Protein AF-A0A9K3EL07-F1 (afdb_monomer_lite)

Sequence (210 aa):
MAEEFYNTFYNAFTSESSETSTVTPKSITKTINDNIKHDNFYGTYSKPPKLENIEDYTWWKERFLNWTKADAHESWFCLEFGYSRPVNDKGEEISLKILTDDDKRKFSYEQKMIALIQQSIRDDIFSLLNHDGSSKSVWEALRVKAEGGKQIKKNKIALLKKEFDLFDSLNGESVRQMIERFCHLKIELERFKIVKTREEIIDKIIEALP

Structure (mmCIF, N/CA/C/O backbone):
data_AF-A0A9K3EL07-F1
#
_entry.id   AF-A0A9K3EL07-F1
#
loop_
_atom_site.group_PDB
_atom_site.id
_atom_site.type_symbol
_atom_site.label_atom_id
_atom_site.label_alt_id
_atom_site.label_comp_id
_atom_site.label_asym_id
_atom_site.label_entity_id
_atom_site.label_seq_id
_atom_site.pdbx_PDB_ins_code
_atom_site.Cartn_x
_atom_site.Cartn_y
_atom_site.Cartn_z
_atom_site.occupancy
_atom_site.B_iso_or_equiv
_atom_site.auth_seq_id
_atom_site.auth_comp_id
_atom_site.auth_asym_id
_atom_site.auth_atom_id
_atom_site.pdbx_PDB_model_num
ATOM 1 N N . MET A 1 1 ? 33.092 39.826 26.536 1.00 59.31 1 MET A N 1
ATOM 2 C CA . MET A 1 1 ? 32.012 39.734 25.525 1.00 59.31 1 MET A CA 1
ATOM 3 C C . MET A 1 1 ? 32.470 39.237 24.152 1.00 59.31 1 MET A C 1
ATOM 5 O O . MET A 1 1 ? 32.123 38.110 23.842 1.00 59.31 1 MET A O 1
ATOM 9 N N . ALA A 1 2 ? 33.240 39.969 23.329 1.00 57.31 2 ALA A N 1
ATOM 10 C CA . ALA A 1 2 ? 33.663 39.442 22.009 1.00 57.31 2 ALA A CA 1
ATOM 11 C C . ALA A 1 2 ? 34.655 38.263 22.113 1.00 57.31 2 ALA A C 1
ATOM 13 O O . ALA A 1 2 ? 34.581 37.304 21.352 1.00 57.31 2 ALA A O 1
ATOM 14 N N . GLU A 1 3 ? 35.535 38.313 23.110 1.00 57.62 3 GLU A N 1
ATOM 15 C CA . GLU A 1 3 ? 36.559 37.296 23.370 1.00 57.62 3 GLU A CA 1
ATOM 16 C C . GLU A 1 3 ? 35.970 36.010 23.972 1.00 57.62 3 GLU A C 1
ATOM 18 O O . GLU A 1 3 ? 36.358 34.909 23.602 1.00 57.62 3 GLU A O 1
ATOM 23 N N . GLU A 1 4 ? 34.941 36.131 24.816 1.00 64.62 4 GLU A N 1
ATOM 24 C CA . GLU A 1 4 ? 34.161 34.983 25.302 1.00 64.62 4 GLU A CA 1
ATOM 25 C C . GLU A 1 4 ? 33.366 34.325 24.176 1.00 64.62 4 GLU A C 1
ATOM 27 O O . GLU A 1 4 ? 33.294 33.100 24.119 1.00 64.62 4 GLU A O 1
ATOM 32 N N . PHE A 1 5 ? 32.805 35.115 23.254 1.00 68.69 5 PHE A N 1
ATOM 33 C CA . PHE A 1 5 ? 32.082 34.574 22.106 1.00 68.69 5 PHE A CA 1
ATOM 34 C C . PHE A 1 5 ? 33.033 33.847 21.151 1.00 68.69 5 PHE A C 1
ATOM 36 O O . PHE A 1 5 ? 32.734 32.733 20.731 1.00 68.69 5 PHE A O 1
ATOM 43 N N . TYR A 1 6 ? 34.207 34.428 20.878 1.00 67.94 6 TYR A N 1
ATOM 44 C CA . TYR A 1 6 ? 35.241 33.798 20.059 1.00 67.94 6 TYR A CA 1
ATOM 45 C C . TYR A 1 6 ? 35.782 32.520 20.708 1.00 67.94 6 TYR A C 1
ATOM 47 O O . TYR A 1 6 ? 35.854 31.494 20.042 1.00 67.94 6 TYR A O 1
ATOM 55 N N . ASN A 1 7 ? 36.065 32.532 22.014 1.00 65.50 7 ASN A N 1
ATOM 56 C CA . ASN A 1 7 ? 36.518 31.342 22.736 1.00 65.50 7 ASN A CA 1
ATOM 57 C C . ASN A 1 7 ? 35.436 30.258 22.795 1.00 65.50 7 ASN A C 1
ATOM 59 O O . ASN A 1 7 ? 35.748 29.082 22.652 1.00 65.50 7 ASN A O 1
ATOM 63 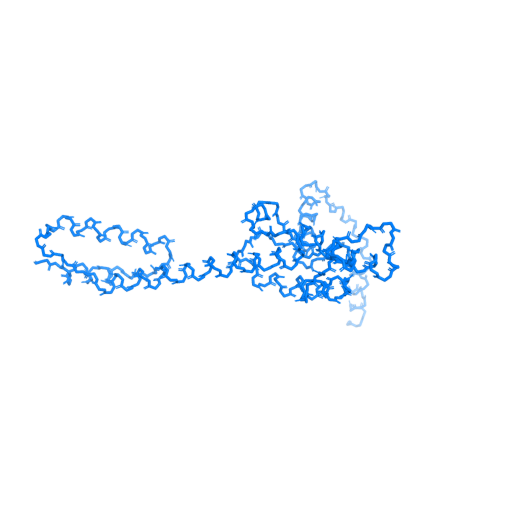N N . THR A 1 8 ? 34.161 30.631 22.932 1.00 71.81 8 THR A N 1
ATOM 64 C CA . THR A 1 8 ? 33.045 29.671 22.887 1.00 71.81 8 THR A CA 1
ATOM 65 C C . THR A 1 8 ? 32.920 29.038 21.498 1.00 71.81 8 THR A C 1
ATOM 67 O O . THR A 1 8 ? 32.780 27.822 21.392 1.00 71.81 8 THR A O 1
ATOM 70 N N . PHE A 1 9 ? 33.025 29.835 20.429 1.00 65.94 9 PHE A N 1
ATOM 71 C CA . PHE A 1 9 ? 32.944 29.347 19.047 1.00 65.94 9 PHE A CA 1
ATOM 72 C C . PHE A 1 9 ? 34.161 28.507 18.642 1.00 65.94 9 PHE A C 1
ATOM 74 O O . PHE A 1 9 ? 34.008 27.470 18.001 1.00 65.94 9 PHE A O 1
ATOM 81 N N . TYR A 1 10 ? 35.361 28.930 19.041 1.00 66.50 10 TYR A N 1
ATOM 82 C CA . TYR A 1 10 ? 36.605 28.211 18.787 1.00 66.50 10 TYR A CA 1
ATOM 83 C C . TYR A 1 10 ? 36.600 26.870 19.528 1.00 66.50 10 TYR A C 1
ATOM 85 O O . TYR A 1 10 ? 36.744 25.833 18.894 1.00 66.50 10 TYR A O 1
ATOM 93 N N . ASN A 1 11 ? 36.259 26.848 20.821 1.00 65.44 11 ASN A N 1
ATOM 94 C CA . ASN A 1 11 ? 36.150 25.605 21.595 1.00 65.44 11 ASN A CA 1
ATOM 95 C C . ASN A 1 11 ? 35.062 24.652 21.063 1.00 65.44 11 ASN A C 1
ATOM 97 O O . ASN A 1 11 ? 35.212 23.435 21.168 1.00 65.44 11 ASN A O 1
ATOM 101 N N . ALA A 1 12 ? 33.991 25.171 20.454 1.00 65.50 12 ALA A N 1
ATOM 102 C CA . ALA A 1 12 ? 32.953 24.347 19.835 1.00 65.50 12 ALA A CA 1
ATOM 103 C C . ALA A 1 12 ? 33.416 23.635 18.547 1.00 65.50 12 ALA A C 1
ATOM 105 O O . ALA A 1 12 ? 32.848 22.604 18.200 1.00 65.50 12 ALA A O 1
ATOM 106 N N . PHE A 1 13 ? 34.434 24.158 17.851 1.00 52.75 13 PHE A N 1
ATOM 107 C CA . PHE A 1 13 ? 34.914 23.627 16.564 1.00 52.75 13 PHE A CA 1
ATOM 108 C C . PHE A 1 13 ? 36.335 23.043 16.611 1.00 52.75 13 PHE A C 1
ATOM 110 O O . PHE A 1 13 ? 36.713 22.286 15.721 1.00 52.75 13 PHE A O 1
ATOM 117 N N . THR A 1 14 ? 37.116 23.371 17.643 1.00 54.44 14 THR A N 1
ATOM 118 C CA . THR A 1 14 ? 38.486 22.882 17.861 1.00 54.44 14 THR A CA 1
ATOM 119 C C . THR A 1 14 ? 38.627 22.064 19.137 1.00 54.44 14 THR A C 1
ATOM 121 O O . THR A 1 14 ? 39.752 21.731 19.511 1.00 54.44 14 THR A O 1
ATOM 124 N N . SER A 1 15 ? 37.526 21.729 19.822 1.00 48.06 15 SER A N 1
ATOM 125 C CA . SER A 1 15 ? 37.563 20.622 20.773 1.00 48.06 15 SER A CA 1
ATOM 126 C C . SER A 1 15 ? 37.823 19.339 19.986 1.00 48.06 15 SER A C 1
ATOM 128 O O . SER A 1 15 ? 36.916 18.604 19.595 1.00 48.06 15 SER A O 1
ATOM 130 N N . GLU A 1 16 ? 39.107 19.029 19.795 1.00 52.03 16 GLU A N 1
ATOM 131 C CA . GLU A 1 16 ? 39.556 17.654 19.943 1.00 52.03 16 GLU A CA 1
ATOM 132 C C . GLU A 1 16 ? 39.031 17.198 21.298 1.00 52.03 16 GLU A C 1
ATOM 134 O O . GLU A 1 16 ? 39.618 17.437 22.356 1.00 52.03 16 GLU A O 1
ATOM 139 N N . SER A 1 17 ? 37.837 16.615 21.257 1.00 46.50 17 SER A N 1
ATOM 140 C CA . SER A 1 17 ? 37.247 15.928 22.378 1.00 46.50 17 SER A CA 1
ATOM 141 C C . SER A 1 17 ? 38.171 14.752 22.641 1.00 46.50 17 SER A C 1
ATOM 143 O O . SER A 1 17 ? 38.030 13.671 22.085 1.00 46.50 17 SER A O 1
ATOM 145 N N . SER A 1 18 ? 39.147 15.002 23.505 1.00 42.91 18 SER A N 1
ATOM 146 C CA . SER A 1 18 ? 39.869 13.985 24.257 1.00 42.91 18 SER A CA 1
ATOM 147 C C . SER A 1 18 ? 38.973 13.408 25.359 1.00 42.91 18 SER A C 1
ATOM 149 O O . SER A 1 18 ? 39.446 12.744 26.272 1.00 42.91 18 SER A O 1
ATOM 151 N N . GLU A 1 19 ? 37.658 13.615 25.278 1.00 42.56 19 GLU A N 1
ATOM 152 C CA . GLU A 1 19 ? 36.731 12.580 25.676 1.00 42.56 19 GLU A CA 1
ATOM 153 C C . GLU A 1 19 ? 36.854 11.483 24.627 1.00 42.56 19 GLU A C 1
ATOM 155 O O . GLU A 1 19 ? 36.246 11.527 23.556 1.00 42.56 19 GLU A O 1
ATOM 160 N N . THR A 1 20 ? 37.636 10.457 24.957 1.00 39.72 20 THR A N 1
ATOM 161 C CA . THR A 1 20 ? 37.303 9.127 24.467 1.00 39.72 20 THR A CA 1
ATOM 162 C C . THR A 1 20 ? 35.869 8.874 24.923 1.00 39.72 20 THR A C 1
ATOM 164 O O . THR A 1 20 ? 35.617 8.351 26.006 1.00 39.72 20 THR A O 1
ATOM 167 N N . SER A 1 21 ? 34.898 9.290 24.100 1.00 45.66 21 SER A N 1
ATOM 168 C CA . SER A 1 21 ? 33.592 8.661 24.058 1.00 45.66 21 SER A CA 1
ATOM 169 C C . SER A 1 21 ? 33.950 7.195 24.045 1.00 45.66 21 SER A C 1
ATOM 171 O O . SER A 1 21 ? 34.581 6.746 23.089 1.00 45.66 21 SER A O 1
ATOM 173 N N . THR A 1 22 ? 33.732 6.480 25.146 1.00 46.00 22 THR A N 1
ATOM 174 C CA . THR A 1 22 ? 34.018 5.054 25.165 1.00 46.00 22 THR A CA 1
ATOM 175 C C . THR A 1 22 ? 33.095 4.496 24.102 1.00 46.00 22 THR A C 1
ATOM 177 O O . THR A 1 22 ? 31.878 4.420 24.279 1.00 46.00 22 THR A O 1
ATOM 180 N N . VAL A 1 23 ? 33.659 4.264 22.915 1.00 53.09 23 VAL A N 1
ATOM 181 C CA . VAL A 1 23 ? 32.917 3.842 21.745 1.00 53.09 23 VAL A CA 1
ATOM 182 C C . VAL A 1 23 ? 32.565 2.397 22.037 1.00 53.09 23 VAL A C 1
ATOM 184 O O . VAL A 1 23 ? 33.287 1.460 21.714 1.00 53.09 23 VAL A O 1
ATOM 187 N N . THR A 1 24 ? 31.485 2.216 22.786 1.00 62.94 24 THR A N 1
ATOM 188 C CA . THR A 1 24 ? 31.001 0.895 23.132 1.00 62.94 24 THR A CA 1
ATOM 189 C C . THR A 1 24 ? 30.362 0.302 21.881 1.00 62.94 24 THR A C 1
ATOM 191 O O . THR A 1 24 ? 29.683 1.020 21.138 1.00 62.94 24 THR A O 1
ATOM 194 N N . PRO A 1 25 ? 30.491 -1.015 21.653 1.00 74.38 25 PRO A N 1
ATOM 195 C CA . PRO A 1 25 ? 29.821 -1.686 20.540 1.00 74.38 25 PRO A CA 1
ATOM 196 C C . PRO A 1 25 ? 28.317 -1.380 20.478 1.00 74.38 25 PRO A C 1
ATOM 198 O O . PRO A 1 25 ? 27.747 -1.263 19.397 1.00 74.38 25 PRO A O 1
ATOM 201 N N . LYS A 1 26 ? 27.679 -1.163 21.637 1.00 71.25 26 LYS A N 1
ATOM 202 C CA . LYS A 1 26 ? 26.270 -0.755 21.750 1.00 71.25 26 LYS A CA 1
ATOM 203 C C . LYS A 1 26 ? 26.000 0.642 21.178 1.00 71.25 26 LYS A C 1
ATOM 205 O O . LYS A 1 26 ? 24.995 0.811 20.494 1.00 71.25 26 LYS A O 1
ATOM 210 N N . SER A 1 27 ? 26.877 1.617 21.429 1.00 69.75 27 SER A N 1
ATOM 211 C CA . SER A 1 27 ? 26.753 2.977 20.885 1.00 69.75 27 SER A CA 1
ATOM 212 C C . SER A 1 27 ? 26.925 2.984 19.362 1.00 69.75 27 SER A C 1
ATOM 214 O O . SER A 1 27 ? 26.076 3.517 18.655 1.00 69.75 27 SER A O 1
ATOM 216 N N . ILE A 1 28 ? 27.935 2.267 18.846 1.00 78.06 28 ILE A N 1
ATOM 217 C CA . ILE A 1 28 ? 28.135 2.089 17.395 1.00 78.06 28 ILE A CA 1
ATOM 218 C C . ILE A 1 28 ? 26.905 1.443 16.753 1.00 78.06 28 ILE A C 1
ATOM 220 O O . ILE A 1 28 ? 26.384 1.944 15.761 1.00 78.06 28 ILE A O 1
ATOM 224 N N . THR A 1 29 ? 26.414 0.345 17.337 1.00 78.75 29 THR A N 1
ATOM 225 C CA . THR A 1 29 ? 25.253 -0.389 16.807 1.00 78.75 29 THR A CA 1
ATOM 226 C C . THR A 1 29 ? 24.006 0.491 16.777 1.00 78.75 29 THR A C 1
ATOM 228 O O . THR A 1 29 ? 23.232 0.431 15.825 1.00 78.75 29 THR A O 1
ATOM 231 N N . LYS A 1 30 ? 23.813 1.339 17.795 1.00 82.38 30 LYS A N 1
ATOM 232 C CA . LYS A 1 30 ? 22.704 2.294 17.837 1.00 82.38 30 LYS A CA 1
ATOM 233 C C . LYS A 1 30 ? 22.807 3.316 16.703 1.00 82.38 30 LYS A C 1
ATOM 235 O O . LYS A 1 30 ? 21.857 3.440 15.941 1.00 82.38 30 LYS A O 1
ATOM 240 N N . THR A 1 31 ? 23.957 3.967 16.541 1.00 80.50 31 THR A N 1
ATOM 241 C CA . THR A 1 31 ? 24.171 4.960 15.476 1.00 80.50 31 THR A CA 1
ATOM 242 C C . THR A 1 31 ? 24.010 4.351 14.083 1.00 80.50 31 THR A C 1
ATOM 244 O O . THR A 1 31 ? 23.361 4.940 13.225 1.00 80.50 31 THR A O 1
ATOM 247 N N . ILE A 1 32 ? 24.537 3.141 13.858 1.00 78.62 32 ILE A N 1
ATOM 248 C CA . ILE A 1 32 ? 24.351 2.414 12.593 1.00 78.62 32 ILE A CA 1
ATOM 249 C C . ILE A 1 32 ? 22.863 2.157 12.337 1.00 78.62 32 ILE A C 1
ATOM 251 O O . ILE A 1 32 ? 22.379 2.424 11.241 1.00 78.62 32 ILE A O 1
ATOM 255 N N . ASN A 1 33 ? 22.125 1.680 13.341 1.00 80.19 33 ASN A N 1
ATOM 256 C CA . ASN A 1 33 ? 20.692 1.429 13.203 1.00 80.19 33 ASN A CA 1
ATOM 257 C C . ASN A 1 33 ? 19.896 2.709 12.931 1.00 80.19 33 ASN A C 1
ATOM 259 O O . ASN A 1 33 ? 18.941 2.672 12.158 1.00 80.19 33 ASN A O 1
ATOM 263 N N . ASP A 1 34 ? 20.267 3.824 13.553 1.00 80.06 34 ASP A N 1
ATOM 264 C CA . ASP A 1 34 ? 19.599 5.107 13.346 1.00 80.06 34 ASP A CA 1
ATOM 265 C C . ASP A 1 34 ? 19.859 5.642 11.926 1.00 80.06 34 ASP A C 1
ATOM 267 O O . ASP A 1 34 ? 18.917 6.074 11.259 1.00 80.06 34 ASP A O 1
ATOM 271 N N . ASN A 1 35 ? 21.081 5.488 11.406 1.00 80.50 35 ASN A N 1
ATOM 272 C CA . ASN A 1 35 ? 21.409 5.812 10.014 1.00 80.50 35 ASN A CA 1
ATOM 273 C C . ASN A 1 35 ? 20.663 4.907 9.021 1.00 80.50 35 ASN A C 1
ATOM 275 O O . ASN A 1 35 ? 20.069 5.406 8.073 1.00 80.50 35 ASN A O 1
ATOM 279 N N . ILE A 1 36 ? 20.606 3.591 9.266 1.00 79.88 36 ILE A N 1
ATOM 280 C CA . ILE A 1 36 ? 19.843 2.655 8.420 1.00 79.88 36 ILE A CA 1
ATOM 281 C C . ILE A 1 36 ? 18.360 3.033 8.391 1.00 79.88 36 ILE A C 1
ATOM 283 O O . ILE A 1 36 ? 17.736 3.008 7.335 1.00 79.88 36 ILE A O 1
ATOM 287 N N . LYS A 1 37 ? 17.775 3.398 9.537 1.00 79.19 37 LYS A N 1
ATOM 288 C CA . LYS A 1 37 ? 16.377 3.848 9.596 1.00 79.19 37 LYS A CA 1
ATOM 289 C C . LYS A 1 37 ? 16.167 5.138 8.818 1.00 79.19 37 LYS A C 1
ATOM 291 O O . LYS A 1 37 ? 15.159 5.256 8.127 1.00 79.19 37 LYS A O 1
ATOM 296 N N . HIS A 1 38 ? 17.090 6.087 8.939 1.00 81.06 38 HIS A N 1
ATOM 297 C CA . HIS A 1 38 ? 17.040 7.337 8.193 1.00 81.06 38 HIS A CA 1
ATOM 298 C C . HIS A 1 38 ? 17.092 7.081 6.680 1.00 81.06 38 HIS A C 1
ATOM 300 O O . HIS A 1 38 ? 16.228 7.567 5.949 1.00 81.06 38 HIS A O 1
ATOM 306 N N . ASP A 1 39 ? 18.032 6.250 6.229 1.00 85.38 39 ASP A N 1
ATOM 307 C CA . ASP A 1 39 ? 18.193 5.865 4.825 1.00 85.38 39 ASP A CA 1
ATOM 308 C C . ASP A 1 39 ? 16.984 5.081 4.305 1.00 85.38 39 ASP A C 1
ATOM 310 O O . ASP A 1 39 ? 16.495 5.351 3.212 1.00 85.38 39 ASP A O 1
ATOM 314 N N . ASN A 1 40 ? 16.435 4.154 5.094 1.00 83.75 40 ASN A N 1
ATOM 315 C CA . ASN A 1 40 ? 15.201 3.455 4.733 1.00 83.75 40 ASN A CA 1
ATOM 316 C C . ASN A 1 40 ? 14.024 4.428 4.640 1.00 83.75 40 ASN A C 1
ATOM 318 O O . ASN A 1 40 ? 13.156 4.268 3.784 1.00 83.75 40 ASN A O 1
ATOM 322 N N . PHE A 1 41 ? 13.971 5.440 5.506 1.00 79.50 41 PHE A N 1
ATOM 323 C CA . PHE A 1 41 ? 12.891 6.409 5.483 1.00 79.50 41 PHE A CA 1
ATOM 324 C C . PHE A 1 41 ? 12.994 7.299 4.242 1.00 79.50 41 PHE A C 1
ATOM 326 O O . PHE A 1 41 ? 12.033 7.341 3.481 1.00 79.50 41 PHE A O 1
ATOM 333 N N . TYR A 1 42 ? 14.107 7.992 4.010 1.00 78.94 42 TYR A N 1
ATOM 334 C CA . TYR A 1 42 ? 14.212 8.996 2.940 1.00 78.94 42 TYR A CA 1
ATOM 335 C C . TYR A 1 42 ? 14.704 8.450 1.594 1.00 78.94 42 TYR A C 1
ATOM 337 O O . TYR A 1 42 ? 14.490 9.092 0.567 1.00 78.94 42 TYR A O 1
ATOM 345 N N . GLY A 1 43 ? 15.302 7.261 1.579 1.00 78.56 43 GLY A N 1
ATOM 346 C CA . GLY A 1 43 ? 16.105 6.785 0.460 1.00 78.56 43 GLY A CA 1
ATOM 347 C C . GLY A 1 43 ? 17.512 7.386 0.480 1.00 78.56 43 GLY A C 1
ATOM 348 O O . GLY A 1 43 ? 17.840 8.268 1.272 1.00 78.56 43 GLY A O 1
ATOM 349 N N . THR A 1 44 ? 18.354 6.901 -0.422 1.00 84.19 44 THR A N 1
ATOM 350 C CA . THR A 1 44 ? 19.697 7.420 -0.708 1.00 84.19 44 THR A CA 1
ATOM 351 C C . THR A 1 44 ? 19.827 7.659 -2.211 1.00 84.19 44 THR A C 1
ATOM 353 O O . THR A 1 44 ? 18.998 7.190 -2.983 1.00 84.19 44 THR A O 1
ATOM 356 N N . TYR A 1 45 ? 20.902 8.294 -2.677 1.00 75.94 45 TYR A N 1
ATOM 357 C CA . TYR A 1 45 ? 21.156 8.465 -4.120 1.00 75.94 45 TYR A CA 1
ATOM 358 C C . TYR A 1 45 ? 21.205 7.152 -4.918 1.00 75.94 45 TYR A C 1
ATOM 360 O O . TYR A 1 45 ? 21.062 7.149 -6.135 1.00 75.94 45 TYR A O 1
ATOM 368 N N . SER A 1 46 ? 21.443 6.024 -4.245 1.00 80.31 46 SER A N 1
ATOM 369 C CA . SER A 1 46 ? 21.552 4.713 -4.895 1.00 80.31 46 SER A CA 1
ATOM 370 C C . SER A 1 46 ? 20.363 3.797 -4.627 1.00 80.31 46 SER A C 1
ATOM 372 O O . SER A 1 46 ? 20.237 2.772 -5.297 1.00 80.31 46 SER A O 1
ATOM 374 N N . LYS A 1 47 ? 19.509 4.127 -3.648 1.00 88.69 47 LYS A N 1
ATOM 375 C CA . LYS A 1 47 ? 18.425 3.250 -3.203 1.00 88.69 47 LYS A CA 1
ATOM 376 C C . LYS A 1 47 ? 17.162 4.038 -2.866 1.00 88.69 47 LYS A C 1
ATOM 378 O O . LYS A 1 47 ? 17.244 4.990 -2.094 1.00 88.69 47 LYS A O 1
ATOM 383 N N . PRO A 1 48 ? 15.993 3.607 -3.351 1.00 93.94 48 PRO A N 1
ATOM 384 C CA . PRO A 1 48 ? 14.731 4.240 -3.001 1.00 93.94 48 PRO A CA 1
ATOM 385 C C . PRO A 1 48 ? 14.386 4.065 -1.510 1.00 93.94 48 PRO A C 1
ATOM 387 O O . PRO A 1 48 ? 14.878 3.132 -0.868 1.00 93.94 48 PRO A O 1
ATOM 390 N N . PRO A 1 49 ? 13.497 4.914 -0.957 1.00 94.81 49 PRO A N 1
ATOM 391 C CA . PRO A 1 49 ? 12.955 4.720 0.386 1.00 94.81 49 PRO A CA 1
ATOM 392 C C . PRO A 1 49 ? 12.215 3.383 0.488 1.00 94.81 49 PRO A C 1
ATOM 394 O O . PRO A 1 49 ? 11.544 2.961 -0.456 1.00 94.81 49 PRO A O 1
ATOM 397 N N . LYS A 1 50 ? 12.272 2.738 1.652 1.00 94.94 50 LYS A N 1
ATOM 398 C CA . LYS A 1 50 ? 11.706 1.411 1.899 1.00 94.94 50 LYS A CA 1
ATOM 399 C C . LYS A 1 50 ? 10.337 1.475 2.583 1.00 94.94 50 LYS A C 1
ATOM 401 O O . LYS A 1 50 ? 10.131 2.235 3.529 1.00 94.94 50 LYS A O 1
ATOM 406 N N . LEU A 1 51 ? 9.398 0.667 2.100 1.00 95.00 51 LEU A N 1
ATOM 407 C CA . LEU A 1 51 ? 8.077 0.456 2.676 1.00 95.00 51 LEU A CA 1
ATOM 408 C C . LEU A 1 51 ? 8.161 -0.666 3.709 1.00 95.00 51 LEU A C 1
ATOM 410 O O . LEU A 1 51 ? 8.132 -1.844 3.358 1.00 95.00 51 LEU A O 1
ATOM 414 N N . GLU A 1 52 ? 8.270 -0.295 4.981 1.00 90.12 52 GLU A N 1
ATOM 415 C CA . GLU A 1 52 ? 8.383 -1.269 6.071 1.00 90.12 52 GLU A CA 1
ATOM 416 C C . GLU A 1 52 ? 7.033 -1.891 6.449 1.00 90.12 52 GLU A C 1
ATOM 418 O O . GLU A 1 52 ? 6.983 -3.075 6.767 1.00 90.12 52 GLU A O 1
ATOM 423 N N . ASN A 1 53 ? 5.931 -1.134 6.387 1.00 89.19 53 ASN A N 1
ATOM 424 C CA . ASN A 1 53 ? 4.581 -1.634 6.665 1.00 89.19 53 ASN A CA 1
ATOM 425 C C . ASN A 1 53 ? 3.606 -1.177 5.580 1.00 89.19 53 ASN A C 1
ATOM 427 O O . ASN A 1 53 ? 3.707 -0.066 5.070 1.00 89.19 53 ASN A O 1
ATOM 431 N N . ILE A 1 54 ? 2.613 -1.998 5.239 1.00 90.00 54 ILE A N 1
ATOM 432 C CA . ILE A 1 54 ? 1.657 -1.655 4.174 1.00 90.00 54 ILE A CA 1
ATOM 433 C C . ILE A 1 54 ? 0.766 -0.457 4.548 1.00 90.00 54 ILE A C 1
ATOM 435 O O . ILE A 1 54 ? 0.305 0.288 3.682 1.00 90.00 54 ILE A O 1
ATOM 439 N N . GLU A 1 55 ? 0.548 -0.221 5.842 1.00 87.00 55 GLU A N 1
ATOM 440 C CA . GLU A 1 55 ? -0.211 0.915 6.372 1.00 87.00 55 GLU A CA 1
ATOM 441 C C . GLU A 1 55 ? 0.421 2.261 5.989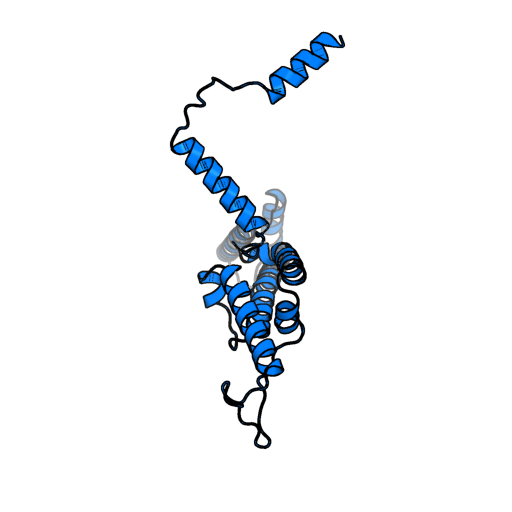 1.00 87.00 55 GLU A C 1
ATOM 443 O O . GLU A 1 55 ? -0.291 3.248 5.743 1.00 87.00 55 GLU A O 1
ATOM 448 N N . ASP A 1 56 ? 1.747 2.253 5.867 1.00 89.94 56 ASP A N 1
ATOM 449 C CA . ASP A 1 56 ? 2.604 3.400 5.603 1.00 89.94 56 ASP A CA 1
ATOM 450 C C . ASP A 1 56 ? 2.644 3.808 4.130 1.00 89.94 56 ASP A C 1
ATOM 452 O O . ASP A 1 56 ? 3.164 4.868 3.773 1.00 89.94 56 ASP A O 1
ATOM 456 N N . TYR A 1 57 ? 2.008 3.009 3.271 1.00 92.69 57 TYR A N 1
ATOM 457 C CA . TYR A 1 57 ? 1.977 3.211 1.830 1.00 92.69 57 TYR A CA 1
ATOM 458 C C . TYR A 1 57 ? 1.626 4.645 1.432 1.00 92.69 57 TYR A C 1
ATOM 460 O O . TYR A 1 57 ? 2.259 5.187 0.543 1.00 92.69 57 TYR A O 1
ATOM 468 N N . THR A 1 58 ? 0.661 5.298 2.091 1.00 88.75 58 THR A N 1
ATOM 469 C CA . THR A 1 58 ? 0.208 6.641 1.683 1.00 88.75 58 THR A CA 1
ATOM 470 C C . THR A 1 58 ? 1.332 7.675 1.707 1.00 88.75 58 THR A C 1
ATOM 472 O O . THR A 1 58 ? 1.490 8.403 0.733 1.00 88.75 58 THR A O 1
ATOM 475 N N . TRP A 1 59 ? 2.125 7.722 2.780 1.00 87.50 59 TRP A N 1
ATOM 476 C CA . TRP A 1 59 ? 3.225 8.682 2.907 1.00 87.50 59 TRP A CA 1
ATOM 477 C C . TRP A 1 59 ? 4.505 8.181 2.233 1.00 87.50 59 TRP A C 1
ATOM 479 O O . TRP A 1 59 ? 5.297 8.961 1.703 1.00 87.50 59 TRP A O 1
ATOM 489 N N . TRP A 1 60 ? 4.716 6.866 2.204 1.00 95.06 60 TRP A N 1
ATOM 490 C CA . TRP A 1 60 ? 5.830 6.280 1.473 1.00 95.06 60 TRP A CA 1
ATOM 491 C C . TRP A 1 60 ? 5.703 6.494 -0.041 1.00 95.06 60 TRP A C 1
ATOM 493 O O . TRP A 1 60 ? 6.693 6.861 -0.671 1.00 95.06 60 TRP A O 1
ATOM 503 N N . LYS A 1 61 ? 4.493 6.355 -0.603 1.00 95.12 61 LYS A N 1
ATOM 504 C CA . LYS A 1 61 ? 4.191 6.477 -2.039 1.00 95.12 61 LYS A CA 1
ATOM 505 C C . LYS A 1 61 ? 4.729 7.779 -2.612 1.00 95.12 61 LYS A C 1
ATOM 507 O O . LYS A 1 61 ? 5.389 7.768 -3.643 1.00 95.12 61 LYS A O 1
ATOM 512 N N . GLU A 1 62 ? 4.458 8.895 -1.943 1.00 93.50 62 GLU A N 1
ATOM 513 C CA . GLU A 1 62 ? 4.882 10.218 -2.406 1.00 93.50 62 GLU A CA 1
ATOM 514 C C . GLU A 1 62 ? 6.404 10.349 -2.435 1.00 93.50 62 GLU A C 1
ATOM 516 O O . GLU A 1 62 ? 6.964 10.837 -3.413 1.00 93.50 62 GLU A O 1
ATOM 521 N N . ARG A 1 63 ? 7.092 9.849 -1.404 1.00 94.25 63 ARG A N 1
ATOM 522 C CA . ARG A 1 63 ? 8.558 9.901 -1.328 1.00 94.25 63 ARG A CA 1
ATOM 523 C C . ARG A 1 63 ? 9.208 8.986 -2.355 1.00 94.25 63 ARG A C 1
ATOM 525 O O . ARG A 1 63 ? 10.144 9.411 -3.020 1.00 94.25 63 ARG A O 1
ATOM 532 N N . PHE A 1 64 ? 8.682 7.773 -2.530 1.00 96.38 64 PHE A N 1
ATOM 533 C CA . PHE A 1 64 ? 9.138 6.859 -3.574 1.00 96.38 64 PHE A CA 1
ATOM 534 C C . PHE A 1 64 ? 8.963 7.479 -4.964 1.00 96.38 64 PHE A C 1
ATOM 536 O O . PHE A 1 64 ? 9.916 7.524 -5.736 1.00 96.38 64 PHE A O 1
ATOM 543 N N . LEU A 1 65 ? 7.786 8.039 -5.266 1.00 96.06 65 LEU A N 1
ATOM 544 C CA . LEU A 1 65 ? 7.540 8.703 -6.547 1.00 96.06 65 LEU A CA 1
ATOM 545 C C . LEU A 1 65 ? 8.470 9.901 -6.763 1.00 96.06 65 LEU A C 1
ATOM 547 O O . LEU A 1 65 ? 9.058 10.020 -7.834 1.00 96.06 65 LEU A O 1
ATOM 551 N N . ASN A 1 66 ? 8.647 10.762 -5.762 1.00 95.19 66 ASN A N 1
ATOM 552 C CA . ASN A 1 66 ? 9.544 11.914 -5.873 1.00 95.19 66 ASN A CA 1
ATOM 553 C C . ASN A 1 66 ? 10.998 11.484 -6.100 1.00 95.19 66 ASN A C 1
ATOM 555 O O . ASN A 1 66 ? 11.657 12.036 -6.977 1.00 95.19 66 ASN A O 1
ATOM 559 N N . TRP A 1 67 ? 11.464 10.462 -5.378 1.00 95.88 67 TRP A N 1
ATOM 560 C CA . TRP A 1 67 ? 12.789 9.876 -5.572 1.00 95.88 67 TRP A CA 1
ATOM 561 C C . TRP A 1 67 ? 12.945 9.306 -6.988 1.00 95.88 67 TRP A C 1
ATOM 563 O O . TRP A 1 67 ? 13.873 9.663 -7.702 1.00 95.88 67 TRP A O 1
ATOM 573 N N . THR A 1 68 ? 11.989 8.499 -7.469 1.00 96.31 68 THR A N 1
ATOM 574 C CA . THR A 1 68 ? 12.069 7.920 -8.827 1.00 96.31 68 THR A CA 1
ATOM 575 C C . THR A 1 68 ? 12.062 8.984 -9.921 1.00 96.31 68 THR A C 1
ATOM 577 O O . THR A 1 68 ? 12.783 8.847 -10.903 1.00 96.31 68 THR A O 1
ATOM 580 N N . LYS A 1 69 ? 11.311 10.077 -9.746 1.00 95.25 69 LYS A N 1
ATOM 581 C CA . LYS A 1 69 ? 11.304 11.202 -10.690 1.00 95.25 69 LYS A CA 1
ATOM 582 C C . LYS A 1 69 ? 12.643 11.934 -10.746 1.00 95.25 69 LYS A C 1
ATOM 584 O O . LYS A 1 69 ? 12.973 12.441 -11.815 1.00 95.25 69 LYS A O 1
ATOM 589 N N . ALA A 1 70 ? 13.361 12.007 -9.626 1.00 94.56 70 ALA A N 1
ATOM 590 C CA . ALA A 1 70 ? 14.653 12.675 -9.522 1.00 94.56 70 ALA A CA 1
ATOM 591 C C . ALA A 1 70 ? 15.813 11.781 -9.997 1.00 94.56 70 ALA A C 1
ATOM 593 O O . ALA A 1 70 ? 16.615 12.211 -10.821 1.00 94.56 70 ALA A O 1
ATOM 594 N N . ASP A 1 71 ? 15.873 10.533 -9.526 1.00 92.88 71 ASP A N 1
ATOM 595 C CA . ASP A 1 71 ? 17.037 9.645 -9.675 1.00 92.88 71 ASP A CA 1
ATOM 596 C C . ASP A 1 71 ? 16.855 8.540 -10.744 1.00 92.88 71 ASP A C 1
ATOM 598 O O . ASP A 1 71 ? 17.805 7.855 -11.146 1.00 92.88 71 ASP A O 1
ATOM 602 N N . ALA A 1 72 ? 15.629 8.328 -11.233 1.00 94.75 72 ALA A N 1
ATOM 603 C CA . ALA A 1 72 ? 15.294 7.299 -12.224 1.00 94.75 72 ALA A CA 1
ATOM 604 C C . ALA A 1 72 ? 14.200 7.764 -13.203 1.00 94.75 72 ALA A C 1
ATOM 606 O O . ALA A 1 72 ? 13.254 7.025 -13.486 1.00 94.75 72 ALA A O 1
ATOM 607 N N . HIS A 1 73 ? 14.338 8.991 -13.712 1.00 95.06 73 HIS A N 1
ATOM 608 C CA . HIS A 1 73 ? 13.294 9.705 -14.448 1.00 95.06 73 HIS A CA 1
ATOM 609 C C . HIS A 1 73 ? 12.686 8.899 -15.607 1.00 95.06 73 HIS A C 1
ATOM 611 O O . HIS A 1 73 ? 11.468 8.760 -15.693 1.00 95.06 73 HIS A O 1
ATOM 617 N N . GLU A 1 74 ? 13.514 8.296 -16.462 1.00 96.06 74 GLU A N 1
ATOM 618 C CA . GLU A 1 74 ? 13.056 7.500 -17.606 1.00 96.06 74 GLU A CA 1
ATOM 619 C C . GLU A 1 74 ? 12.319 6.225 -17.172 1.00 96.06 74 GLU A C 1
ATOM 621 O O . GLU A 1 74 ? 11.347 5.817 -17.801 1.00 96.06 74 GLU A O 1
ATOM 626 N N . SER A 1 75 ? 12.752 5.613 -16.068 1.00 97.06 75 SER A N 1
ATOM 627 C CA . SER A 1 75 ? 12.118 4.425 -15.483 1.00 97.06 75 SER A CA 1
ATOM 628 C C . SER A 1 75 ? 10.767 4.751 -14.847 1.00 97.06 75 SER A C 1
ATOM 630 O O . SER A 1 75 ? 9.843 3.942 -14.929 1.00 97.06 75 SER A O 1
ATOM 632 N N . TRP A 1 76 ? 10.612 5.952 -14.281 1.00 97.06 76 TRP A N 1
ATOM 633 C CA . TRP A 1 76 ? 9.335 6.413 -13.734 1.00 97.06 76 TRP A CA 1
ATOM 634 C C . TRP A 1 76 ? 8.224 6.466 -14.801 1.00 97.06 76 TRP A C 1
ATOM 636 O O . TRP A 1 76 ? 7.079 6.133 -14.491 1.00 97.06 76 TRP A O 1
ATOM 646 N N . PHE A 1 77 ? 8.536 6.775 -16.068 1.00 96.31 77 PHE A N 1
ATOM 647 C CA . PHE A 1 77 ? 7.534 6.726 -17.145 1.00 96.31 77 PHE A CA 1
ATOM 648 C C . PHE A 1 77 ? 6.938 5.328 -17.333 1.00 96.31 77 PHE A C 1
ATOM 650 O O . PHE A 1 77 ? 5.749 5.214 -17.628 1.00 96.31 77 PHE A O 1
ATOM 657 N N . CYS A 1 78 ? 7.725 4.266 -17.146 1.00 96.31 78 CYS A N 1
ATOM 658 C CA . CYS A 1 78 ? 7.229 2.896 -17.262 1.00 96.31 78 CYS A CA 1
ATOM 659 C C . CYS A 1 78 ? 6.214 2.565 -16.157 1.00 96.31 78 CYS A C 1
ATOM 661 O O . CYS A 1 78 ? 5.210 1.910 -16.423 1.00 96.31 78 CYS A O 1
ATOM 663 N N . LEU A 1 79 ? 6.420 3.094 -14.949 1.00 94.69 79 LEU A N 1
ATOM 664 C CA . LEU A 1 79 ? 5.480 2.954 -13.837 1.00 94.69 79 LEU A CA 1
ATOM 665 C C . LEU A 1 79 ? 4.178 3.734 -14.085 1.00 94.69 79 LEU A C 1
ATOM 667 O O . LEU A 1 79 ? 3.091 3.208 -13.848 1.00 94.69 79 LEU A O 1
ATOM 671 N N . GLU A 1 80 ? 4.275 4.969 -14.585 1.00 93.94 80 GLU A N 1
ATOM 672 C CA . GLU A 1 80 ? 3.124 5.855 -14.819 1.00 93.94 80 GLU A CA 1
ATOM 673 C C . GLU A 1 80 ? 2.300 5.417 -16.045 1.00 93.94 80 GLU A C 1
ATOM 675 O O . GLU A 1 80 ? 1.092 5.156 -15.977 1.00 93.94 80 GLU A O 1
ATOM 680 N N . PHE A 1 81 ? 2.954 5.280 -17.196 1.00 94.19 81 PHE A N 1
ATOM 681 C CA . PHE A 1 81 ? 2.291 5.059 -18.481 1.00 94.19 81 PHE A CA 1
ATOM 682 C C . PHE A 1 81 ? 2.246 3.584 -18.871 1.00 94.19 81 PHE A C 1
ATOM 684 O O . PHE A 1 81 ? 1.287 3.159 -19.517 1.00 94.19 81 PHE A O 1
ATOM 691 N N . GLY A 1 82 ? 3.160 2.773 -18.348 1.00 92.75 82 GLY A N 1
ATOM 692 C CA . GLY A 1 82 ? 3.310 1.369 -18.708 1.00 92.75 82 GLY A CA 1
ATOM 693 C C . GLY A 1 82 ? 4.431 1.169 -19.719 1.00 92.75 82 GLY A C 1
ATOM 694 O O . GLY A 1 82 ? 4.847 2.091 -20.421 1.00 92.75 82 GLY A O 1
ATOM 695 N N . TYR A 1 83 ? 4.901 -0.069 -19.800 1.00 94.06 83 TYR A N 1
ATOM 696 C CA . TYR A 1 83 ? 5.819 -0.526 -20.832 1.00 94.06 83 TYR A CA 1
ATOM 697 C C . TYR A 1 83 ? 5.100 -1.507 -21.761 1.00 94.06 83 TYR A C 1
ATOM 699 O O . TYR A 1 83 ? 4.265 -2.299 -21.329 1.00 94.06 83 TYR A O 1
ATOM 707 N N . SER A 1 84 ? 5.429 -1.465 -23.049 1.00 89.50 84 SER A N 1
ATOM 708 C CA . SER A 1 84 ? 4.950 -2.438 -24.029 1.00 89.50 84 SER A CA 1
ATOM 709 C C . SER A 1 84 ? 6.136 -2.995 -24.799 1.00 89.50 84 SER A C 1
ATOM 711 O O . SER A 1 84 ? 6.930 -2.242 -25.368 1.00 89.50 84 SER A O 1
ATOM 713 N N . ARG A 1 85 ? 6.263 -4.324 -24.797 1.00 87.19 85 ARG A N 1
ATOM 714 C CA . ARG A 1 85 ? 7.315 -5.024 -25.530 1.00 87.19 85 ARG A CA 1
ATOM 715 C C . ARG A 1 85 ? 7.074 -4.850 -27.037 1.00 87.19 85 ARG A C 1
ATOM 717 O O . ARG A 1 85 ? 5.954 -5.094 -27.483 1.00 87.19 85 ARG A O 1
ATOM 724 N N . PRO A 1 86 ? 8.085 -4.454 -27.830 1.00 89.19 86 PRO A N 1
ATOM 725 C CA . PRO A 1 86 ? 7.933 -4.361 -29.278 1.00 89.19 86 PRO A CA 1
ATOM 726 C C . PRO A 1 86 ? 7.558 -5.710 -29.898 1.00 89.19 86 PRO A C 1
ATOM 728 O O . PRO A 1 86 ? 8.147 -6.742 -29.555 1.00 89.19 86 PRO A O 1
ATOM 731 N N . VAL A 1 87 ? 6.604 -5.680 -30.828 1.00 90.69 87 VAL A N 1
ATOM 732 C CA . VAL A 1 87 ? 6.088 -6.851 -31.548 1.00 90.69 87 VAL A CA 1
ATOM 733 C C . VAL A 1 87 ? 6.314 -6.714 -33.052 1.00 90.69 87 VAL A C 1
ATOM 735 O O . VAL A 1 87 ? 6.403 -5.602 -33.570 1.00 90.69 87 VAL A O 1
ATOM 738 N N . ASN A 1 88 ? 6.442 -7.841 -33.748 1.00 88.56 88 ASN A N 1
ATOM 739 C CA . ASN A 1 88 ? 6.545 -7.883 -35.208 1.00 88.56 88 ASN A CA 1
ATOM 740 C C . ASN A 1 88 ? 5.162 -7.724 -35.881 1.00 88.56 88 ASN A C 1
ATOM 742 O O . ASN A 1 88 ? 4.133 -7.667 -35.209 1.00 88.56 88 ASN A O 1
ATOM 746 N N . ASP A 1 89 ? 5.124 -7.736 -37.217 1.00 88.56 89 ASP A N 1
ATOM 747 C CA . ASP A 1 89 ? 3.882 -7.628 -38.009 1.00 88.56 89 ASP A CA 1
ATOM 748 C C . ASP A 1 89 ? 2.860 -8.752 -37.737 1.00 88.56 89 ASP A C 1
ATOM 750 O O . ASP A 1 89 ? 1.697 -8.652 -38.126 1.00 88.56 89 ASP A O 1
ATOM 754 N N . LYS A 1 90 ? 3.281 -9.837 -37.074 1.00 88.06 90 LYS A N 1
ATOM 755 C CA . LYS A 1 90 ? 2.435 -10.968 -36.665 1.00 88.06 90 LYS A CA 1
ATOM 756 C C . LYS A 1 90 ? 1.977 -10.878 -35.204 1.00 88.06 90 LYS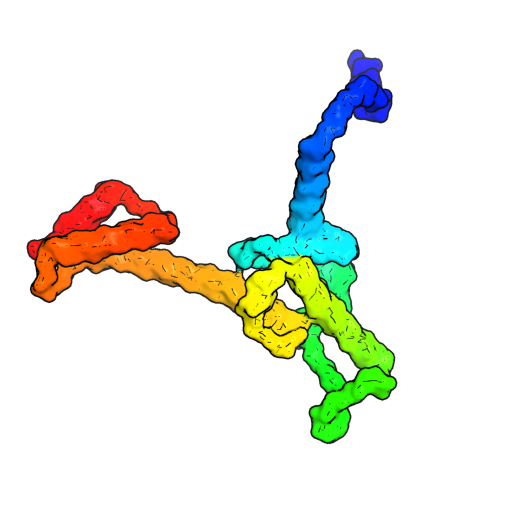 A C 1
ATOM 758 O O . LYS A 1 90 ? 1.273 -11.771 -34.743 1.00 88.06 90 LYS A O 1
ATOM 763 N N . GLY A 1 91 ? 2.364 -9.827 -34.479 1.00 85.88 91 GLY A N 1
ATOM 764 C CA . GLY A 1 91 ? 2.049 -9.637 -33.062 1.00 85.88 91 GLY A CA 1
ATOM 765 C C . GLY A 1 91 ? 2.931 -10.437 -32.098 1.00 85.88 91 GLY A C 1
ATOM 766 O O . GLY A 1 91 ? 2.614 -10.517 -30.915 1.00 85.88 91 GLY A O 1
ATOM 767 N N . GLU A 1 92 ? 4.030 -11.029 -32.566 1.00 88.25 92 GLU A N 1
ATOM 768 C CA . GLU A 1 92 ? 4.956 -11.798 -31.727 1.00 88.25 92 GLU A CA 1
ATOM 769 C C . GLU A 1 92 ? 6.055 -10.890 -31.164 1.00 88.25 92 GLU A C 1
ATOM 771 O O . GLU A 1 92 ? 6.553 -10.004 -31.863 1.00 88.25 92 GLU A O 1
ATOM 776 N N . GLU A 1 93 ? 6.477 -11.128 -29.917 1.00 90.00 93 GLU A N 1
ATOM 777 C CA . GLU A 1 93 ? 7.550 -10.350 -29.296 1.00 90.00 93 GLU A CA 1
ATOM 778 C C . GLU A 1 93 ? 8.853 -10.423 -30.094 1.00 90.00 93 GLU A C 1
ATOM 780 O O . GLU A 1 93 ? 9.384 -11.495 -30.405 1.00 90.00 93 GLU A O 1
ATOM 785 N N . ILE A 1 94 ? 9.431 -9.254 -30.345 1.00 88.56 94 ILE A N 1
ATOM 786 C CA . ILE A 1 94 ? 10.722 -9.151 -31.006 1.00 88.56 94 ILE A CA 1
ATOM 787 C C . ILE A 1 94 ? 11.825 -9.607 -30.036 1.00 88.56 94 ILE A C 1
ATOM 789 O O . ILE A 1 94 ? 11.891 -9.211 -28.861 1.00 88.56 94 ILE A O 1
ATOM 793 N N . SER A 1 95 ? 12.734 -10.450 -30.537 1.00 86.81 95 SER A N 1
ATOM 794 C CA . SER A 1 95 ? 13.898 -10.902 -29.772 1.00 86.81 95 SER A CA 1
ATOM 795 C C . SER A 1 95 ? 14.782 -9.719 -29.369 1.00 86.81 95 SER A C 1
ATOM 797 O O . SER A 1 95 ? 15.114 -8.871 -30.196 1.00 86.81 95 SER A O 1
ATOM 799 N N . LEU A 1 96 ? 15.251 -9.705 -28.115 1.00 84.12 96 LEU A N 1
ATOM 800 C CA . LEU A 1 96 ? 16.114 -8.643 -27.574 1.00 84.12 96 LEU A CA 1
ATOM 801 C C . LEU A 1 96 ? 17.364 -8.368 -28.434 1.00 84.12 96 LEU A C 1
ATOM 803 O O . LEU A 1 96 ? 17.875 -7.251 -28.438 1.00 84.12 96 LEU A O 1
AT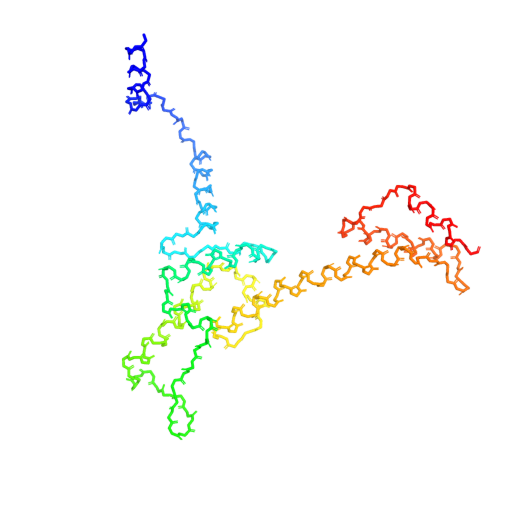OM 807 N N . LYS A 1 97 ? 17.857 -9.369 -29.178 1.00 86.50 97 LYS A N 1
ATOM 808 C CA . LYS A 1 97 ? 19.048 -9.236 -30.035 1.00 86.50 97 LYS A CA 1
ATOM 809 C C . LYS A 1 97 ? 18.832 -8.303 -31.230 1.00 86.50 97 LYS A C 1
ATOM 811 O O . LYS A 1 97 ? 19.768 -7.612 -31.617 1.00 86.50 97 LYS A O 1
ATOM 816 N N . ILE A 1 98 ? 17.622 -8.287 -31.786 1.00 89.75 98 ILE A N 1
ATOM 817 C CA . ILE A 1 98 ? 17.276 -7.527 -32.998 1.00 89.75 98 ILE A CA 1
ATOM 818 C C . ILE A 1 98 ? 16.513 -6.233 -32.690 1.00 89.75 98 ILE A C 1
ATOM 820 O O . ILE A 1 98 ? 16.199 -5.483 -33.607 1.00 89.75 98 ILE A O 1
ATOM 824 N N . LEU A 1 99 ? 16.230 -5.959 -31.411 1.00 89.19 99 LEU A N 1
ATOM 825 C CA . LEU A 1 99 ? 15.653 -4.687 -30.990 1.00 89.19 99 LEU A CA 1
ATOM 826 C C . LEU A 1 99 ? 16.560 -3.515 -31.364 1.00 89.19 99 LEU A C 1
ATOM 828 O O . LEU A 1 99 ? 17.793 -3.606 -31.268 1.00 89.19 99 LEU A O 1
ATOM 832 N N . THR A 1 100 ? 15.922 -2.400 -31.715 1.00 91.00 100 THR A N 1
ATOM 833 C CA . THR A 1 100 ? 16.608 -1.121 -31.879 1.00 91.00 100 THR A CA 1
ATOM 834 C C . THR A 1 100 ? 17.244 -0.696 -30.557 1.00 91.00 100 THR A C 1
ATOM 836 O O . THR A 1 100 ? 16.832 -1.130 -29.475 1.00 91.00 100 THR A O 1
ATOM 839 N N . ASP A 1 101 ? 18.254 0.168 -30.617 1.00 91.75 101 ASP A N 1
ATOM 840 C CA . ASP A 1 101 ? 18.880 0.679 -29.395 1.00 91.75 101 ASP A CA 1
ATOM 841 C C . ASP A 1 101 ? 17.881 1.461 -28.530 1.00 91.75 101 ASP A C 1
ATOM 843 O O . ASP A 1 101 ? 17.948 1.403 -27.303 1.00 91.75 101 ASP A O 1
ATOM 847 N N . ASP A 1 102 ? 16.900 2.123 -29.149 1.00 91.75 102 ASP A N 1
ATOM 848 C CA . ASP A 1 102 ? 15.828 2.809 -28.427 1.00 91.75 102 ASP A CA 1
ATOM 849 C C . ASP A 1 102 ? 14.923 1.836 -27.660 1.00 91.75 102 ASP A C 1
ATOM 851 O O . ASP A 1 102 ? 14.647 2.034 -26.474 1.00 91.75 102 ASP A O 1
ATOM 855 N N . ASP A 1 103 ? 14.529 0.734 -28.295 1.00 92.12 103 ASP A N 1
ATOM 856 C CA . ASP A 1 103 ? 13.701 -0.292 -27.661 1.00 92.12 103 ASP A CA 1
ATOM 857 C C . ASP A 1 103 ? 14.437 -1.018 -26.534 1.00 92.12 103 ASP A C 1
ATOM 859 O O . ASP A 1 103 ? 13.851 -1.307 -25.487 1.00 92.12 103 ASP A O 1
ATOM 863 N N . LYS A 1 104 ? 15.739 -1.277 -26.713 1.00 92.75 104 LYS A N 1
ATOM 864 C CA . LYS A 1 104 ? 16.594 -1.830 -25.653 1.00 92.75 104 LYS A CA 1
ATOM 865 C C . LYS A 1 104 ? 16.677 -0.882 -24.460 1.00 92.75 104 LYS A C 1
ATOM 867 O O . LYS A 1 104 ? 16.597 -1.348 -23.324 1.00 92.75 104 LYS A O 1
ATOM 872 N N . ARG A 1 105 ? 16.784 0.434 -24.693 1.00 94.12 105 ARG A N 1
ATOM 873 C CA . ARG A 1 105 ? 16.742 1.436 -23.614 1.00 94.12 105 ARG A CA 1
ATOM 874 C C . ARG A 1 105 ? 15.409 1.400 -22.877 1.00 94.12 105 ARG A C 1
ATOM 876 O O . ARG A 1 105 ? 15.421 1.253 -21.659 1.00 94.12 105 ARG A O 1
ATOM 883 N N . LYS A 1 106 ? 14.274 1.432 -23.583 1.00 94.19 106 LYS A N 1
ATOM 884 C CA . LYS A 1 106 ? 12.937 1.343 -22.960 1.00 94.19 106 LYS A CA 1
ATOM 885 C C . LYS A 1 106 ? 12.761 0.069 -22.138 1.00 94.19 106 LYS A C 1
ATOM 887 O O . LYS A 1 106 ? 12.288 0.135 -21.009 1.00 94.19 106 LYS A O 1
ATOM 892 N N . PHE A 1 107 ? 13.208 -1.071 -22.666 1.00 94.56 107 PHE A N 1
ATOM 893 C CA . PHE A 1 107 ? 13.225 -2.325 -21.914 1.00 94.56 107 PHE A CA 1
ATOM 894 C C . PHE A 1 107 ? 14.099 -2.216 -20.656 1.00 94.56 107 PHE A C 1
ATOM 896 O O . PHE A 1 107 ? 13.679 -2.618 -19.577 1.00 94.56 107 PHE A O 1
ATOM 903 N N . SER A 1 108 ? 15.291 -1.620 -20.753 1.00 95.75 108 SER A N 1
ATOM 904 C CA . SER A 1 108 ? 16.163 -1.431 -19.588 1.00 95.75 108 SER A CA 1
ATOM 905 C C . SER A 1 108 ? 15.547 -0.522 -18.517 1.00 95.75 108 SER A C 1
ATOM 907 O O . SER A 1 108 ? 15.738 -0.773 -17.329 1.00 95.75 108 SER A O 1
ATOM 909 N N . TYR A 1 109 ? 14.772 0.492 -18.917 1.00 97.06 109 TYR A N 1
ATOM 910 C CA . TYR A 1 109 ? 14.050 1.366 -17.995 1.00 97.06 109 TYR A CA 1
ATOM 911 C C . TYR A 1 109 ? 12.945 0.616 -17.254 1.00 97.06 109 TYR A C 1
ATOM 913 O O . TYR A 1 109 ? 12.831 0.777 -16.040 1.00 97.06 109 TYR A O 1
ATOM 921 N N . GLU A 1 110 ? 12.211 -0.259 -17.941 1.00 97.50 110 GLU A N 1
ATOM 922 C CA . GLU A 1 110 ? 11.225 -1.134 -17.304 1.00 97.50 110 GLU A CA 1
ATOM 923 C C . GLU A 1 110 ? 11.887 -2.076 -16.290 1.00 97.50 110 GLU A C 1
ATOM 925 O O . GLU A 1 110 ? 11.491 -2.118 -15.124 1.00 97.50 110 GLU A O 1
ATOM 930 N N . GLN A 1 111 ? 12.964 -2.763 -16.686 1.00 96.94 111 GLN A N 1
ATOM 931 C CA . GLN A 1 111 ? 13.694 -3.660 -15.783 1.00 96.94 111 GLN A CA 1
ATOM 932 C C . GLN A 1 111 ? 14.268 -2.913 -14.570 1.00 96.94 111 GLN A C 1
ATOM 934 O O . GLN A 1 111 ? 14.218 -3.421 -13.447 1.00 96.94 111 GLN A O 1
ATOM 939 N N . LYS A 1 112 ? 14.786 -1.693 -14.773 1.00 96.94 112 LYS A N 1
ATOM 940 C CA . LYS A 1 112 ? 15.259 -0.828 -13.685 1.00 96.94 112 LYS A CA 1
ATOM 941 C C . LYS A 1 112 ? 14.109 -0.455 -12.751 1.00 96.94 112 LYS A C 1
ATOM 943 O O . LYS A 1 112 ? 14.284 -0.530 -11.538 1.00 96.94 112 LYS A O 1
ATOM 948 N N . MET A 1 113 ? 12.939 -0.102 -13.282 1.00 97.69 113 MET A N 1
ATOM 949 C CA . MET A 1 113 ? 11.777 0.247 -12.465 1.00 97.69 113 MET A CA 1
ATOM 950 C C . MET A 1 113 ? 11.298 -0.940 -11.622 1.00 97.69 113 MET A C 1
ATOM 952 O O . MET A 1 113 ? 11.101 -0.786 -10.419 1.00 97.69 113 MET A O 1
ATOM 956 N N . ILE A 1 114 ? 11.198 -2.139 -12.204 1.00 96.81 114 ILE A N 1
ATOM 957 C CA . ILE A 1 114 ? 10.860 -3.369 -11.465 1.00 96.81 114 ILE A CA 1
ATOM 958 C C . ILE A 1 114 ? 11.844 -3.585 -10.307 1.00 96.81 114 ILE A C 1
ATOM 960 O O . ILE A 1 114 ? 11.426 -3.761 -9.162 1.00 96.81 114 ILE A O 1
ATOM 964 N N . ALA A 1 115 ? 13.149 -3.497 -10.581 1.00 96.75 115 ALA A N 1
ATOM 965 C CA . ALA A 1 115 ? 14.181 -3.684 -9.565 1.00 96.75 115 ALA A CA 1
ATOM 966 C C . ALA A 1 115 ? 14.110 -2.630 -8.446 1.00 96.75 115 ALA A C 1
ATOM 968 O O . ALA A 1 115 ? 14.346 -2.953 -7.282 1.00 96.75 115 ALA A O 1
ATOM 969 N N . LEU A 1 116 ? 13.783 -1.378 -8.774 1.00 96.69 116 LEU A N 1
ATOM 970 C CA . LEU A 1 116 ? 13.615 -0.307 -7.789 1.00 96.69 116 LEU A CA 1
ATOM 971 C C . LEU A 1 116 ? 12.391 -0.535 -6.895 1.00 96.69 116 LEU A C 1
ATOM 973 O O . LEU A 1 116 ? 12.485 -0.310 -5.692 1.00 96.69 116 LEU A O 1
ATOM 977 N N . ILE A 1 117 ? 11.272 -1.011 -7.454 1.00 96.38 117 ILE A N 1
ATOM 978 C CA . ILE A 1 117 ? 10.079 -1.378 -6.672 1.00 96.38 117 ILE A CA 1
ATOM 979 C C . ILE A 1 117 ? 10.392 -2.552 -5.733 1.00 96.38 117 ILE A C 1
ATOM 981 O O . ILE A 1 117 ? 10.029 -2.527 -4.562 1.00 96.38 117 ILE A O 1
ATOM 985 N N . GLN A 1 118 ? 11.102 -3.572 -6.216 1.00 95.00 118 GLN A N 1
ATOM 986 C CA . GLN A 1 118 ? 11.493 -4.718 -5.389 1.00 95.00 118 GLN A CA 1
ATOM 987 C C . GLN A 1 118 ? 12.433 -4.316 -4.247 1.00 95.00 118 GLN A C 1
ATOM 989 O O . GLN A 1 118 ? 12.289 -4.799 -3.132 1.00 95.00 118 GLN A O 1
ATOM 994 N N . GLN A 1 119 ? 13.369 -3.396 -4.488 1.00 94.62 119 GLN A N 1
ATOM 995 C CA . GLN A 1 119 ? 14.267 -2.889 -3.443 1.00 94.62 119 GLN A CA 1
ATOM 996 C C . GLN A 1 119 ? 13.550 -2.026 -2.399 1.00 94.62 119 GLN A C 1
ATOM 998 O O . GLN A 1 119 ? 13.986 -1.958 -1.247 1.00 94.62 119 GLN A O 1
ATOM 1003 N N . SER A 1 120 ? 12.477 -1.346 -2.802 1.00 96.19 120 SER A N 1
ATOM 1004 C CA . SER A 1 120 ? 11.738 -0.413 -1.958 1.00 96.19 120 SER A CA 1
ATOM 1005 C C . SER A 1 120 ? 10.613 -1.065 -1.160 1.00 96.19 120 SER A C 1
ATOM 1007 O O . SER A 1 120 ? 9.981 -0.386 -0.357 1.00 96.19 120 SER A O 1
ATOM 1009 N N . ILE A 1 121 ? 10.359 -2.363 -1.326 1.00 95.44 121 ILE A N 1
ATOM 1010 C CA . ILE A 1 121 ? 9.284 -3.093 -0.647 1.00 95.44 121 ILE A CA 1
ATOM 1011 C C . ILE A 1 121 ? 9.876 -4.336 0.018 1.00 95.44 121 ILE A C 1
ATOM 1013 O O . ILE A 1 121 ? 10.861 -4.898 -0.445 1.00 95.44 121 ILE A O 1
ATOM 1017 N N . ARG A 1 122 ? 9.309 -4.772 1.144 1.00 94.69 122 ARG A N 1
ATOM 1018 C CA . ARG A 1 122 ? 9.702 -6.049 1.750 1.00 94.69 122 ARG A CA 1
ATOM 1019 C C . ARG A 1 122 ? 9.178 -7.241 0.942 1.00 94.69 122 ARG A C 1
ATOM 1021 O O . ARG A 1 122 ? 8.060 -7.206 0.427 1.00 94.69 122 ARG A O 1
ATOM 1028 N N . ASP A 1 123 ? 9.936 -8.332 0.928 1.00 94.12 123 ASP A N 1
ATOM 1029 C CA . ASP A 1 123 ? 9.597 -9.547 0.175 1.00 94.12 123 ASP A CA 1
ATOM 1030 C C . ASP A 1 123 ? 8.245 -10.163 0.584 1.00 94.12 123 ASP A C 1
ATOM 1032 O O . ASP A 1 123 ? 7.509 -10.693 -0.250 1.00 94.12 123 ASP A O 1
ATOM 1036 N N . ASP A 1 124 ? 7.871 -10.061 1.862 1.00 93.81 124 ASP A N 1
ATOM 1037 C CA . ASP A 1 124 ? 6.589 -10.556 2.375 1.00 93.81 124 ASP A CA 1
ATOM 1038 C C . ASP A 1 124 ? 5.393 -9.736 1.863 1.00 93.81 124 ASP A C 1
ATOM 1040 O O . ASP A 1 124 ? 4.326 -10.287 1.613 1.00 93.81 124 ASP A O 1
ATOM 1044 N N . ILE A 1 125 ? 5.568 -8.428 1.652 1.00 93.56 125 ILE A N 1
ATOM 1045 C CA . ILE A 1 125 ? 4.552 -7.584 1.013 1.00 93.56 125 ILE A CA 1
ATOM 1046 C C . ILE A 1 125 ? 4.496 -7.908 -0.480 1.00 93.56 125 ILE A C 1
ATOM 1048 O O . ILE A 1 125 ? 3.405 -8.113 -1.012 1.00 93.56 125 ILE A O 1
ATOM 1052 N N . PHE A 1 126 ? 5.656 -7.974 -1.142 1.00 94.62 126 PHE A N 1
ATOM 1053 C CA . PHE A 1 126 ? 5.761 -8.207 -2.584 1.00 94.62 126 PHE A CA 1
ATOM 1054 C C . PHE A 1 126 ? 5.137 -9.547 -2.999 1.00 94.62 126 PHE A C 1
ATOM 1056 O O . PHE A 1 126 ? 4.337 -9.592 -3.927 1.00 94.62 126 PHE A O 1
ATOM 1063 N N . SER A 1 127 ? 5.427 -10.626 -2.265 1.00 93.94 127 SER A N 1
ATOM 1064 C CA . SER A 1 127 ? 4.901 -11.976 -2.537 1.00 93.94 127 SER A CA 1
ATOM 1065 C C . SER A 1 127 ? 3.376 -12.109 -2.419 1.00 93.94 127 SER A C 1
ATOM 1067 O O . SER A 1 127 ? 2.806 -13.073 -2.926 1.00 93.94 127 SER A O 1
ATOM 1069 N N . LEU A 1 128 ? 2.699 -11.150 -1.780 1.00 93.06 128 LEU A N 1
ATOM 1070 C CA . LEU A 1 128 ? 1.238 -11.112 -1.649 1.00 93.06 128 LEU A CA 1
ATOM 1071 C C . LEU A 1 128 ? 0.547 -10.286 -2.744 1.00 93.06 128 LEU A C 1
ATOM 1073 O O . LEU A 1 128 ? -0.684 -10.162 -2.721 1.00 93.06 128 LEU A O 1
ATOM 1077 N N . LEU A 1 129 ? 1.307 -9.667 -3.650 1.00 94.31 129 LEU A N 1
ATOM 1078 C CA . LEU A 1 129 ? 0.772 -8.868 -4.747 1.00 94.31 129 LEU A CA 1
ATOM 1079 C C . LEU A 1 129 ? 0.394 -9.767 -5.928 1.00 94.31 129 LEU A C 1
ATOM 1081 O O . LEU A 1 129 ? 1.146 -10.651 -6.322 1.00 94.31 129 LEU A O 1
ATOM 1085 N N . ASN A 1 130 ? -0.768 -9.506 -6.522 1.00 93.88 130 ASN A N 1
ATOM 1086 C CA . ASN A 1 130 ? -1.187 -10.158 -7.758 1.00 93.88 130 ASN A CA 1
ATOM 1087 C C . ASN A 1 130 ? -0.826 -9.258 -8.945 1.00 93.88 130 ASN A C 1
ATOM 1089 O O . ASN A 1 130 ? -1.481 -8.236 -9.151 1.00 93.88 130 ASN A O 1
ATOM 1093 N N . HIS A 1 131 ? 0.220 -9.613 -9.688 1.00 95.06 131 HIS A N 1
ATOM 1094 C CA . HIS A 1 131 ? 0.782 -8.794 -10.762 1.00 95.06 131 HIS A CA 1
ATOM 1095 C C . HIS A 1 131 ? 1.214 -9.654 -11.959 1.00 95.06 131 HIS A C 1
ATOM 1097 O O . HIS A 1 131 ? 1.483 -10.844 -11.813 1.00 95.06 131 HIS A O 1
ATOM 1103 N N . ASP A 1 132 ? 1.334 -9.041 -13.138 1.00 93.88 132 ASP A N 1
ATOM 1104 C CA . ASP A 1 132 ? 1.807 -9.708 -14.366 1.00 93.88 132 ASP A CA 1
ATOM 1105 C C . ASP A 1 132 ? 3.334 -9.643 -14.553 1.00 93.88 132 ASP A C 1
ATOM 1107 O O . ASP A 1 132 ? 3.880 -10.268 -15.458 1.00 93.88 132 ASP A O 1
ATOM 1111 N N . GLY A 1 133 ? 4.028 -8.912 -13.675 1.00 92.25 133 GLY A N 1
ATOM 1112 C CA . GLY A 1 133 ? 5.485 -8.757 -13.695 1.00 92.25 133 GLY A CA 1
ATOM 1113 C C . GLY A 1 133 ? 5.963 -7.419 -14.254 1.00 92.25 133 GLY A C 1
ATOM 1114 O O . GLY A 1 133 ? 7.130 -7.092 -14.059 1.00 92.25 133 GLY A O 1
ATOM 1115 N N . SER A 1 134 ? 5.087 -6.625 -14.875 1.00 96.12 134 SER A N 1
ATOM 1116 C CA . SER A 1 134 ? 5.406 -5.246 -15.250 1.00 96.12 134 SER A CA 1
ATOM 1117 C C . SER A 1 134 ? 5.494 -4.324 -14.032 1.00 96.12 134 SER A C 1
ATOM 1119 O O . SER A 1 134 ? 4.799 -4.505 -13.027 1.00 96.12 134 SER A O 1
ATOM 1121 N N . SER A 1 135 ? 6.317 -3.279 -14.123 1.00 97.25 135 SER A N 1
ATOM 1122 C CA . SER A 1 135 ? 6.457 -2.273 -13.066 1.00 97.25 135 SER A CA 1
ATOM 1123 C C . SER A 1 135 ? 5.113 -1.622 -12.722 1.00 97.25 135 SER A C 1
ATOM 1125 O O . SER A 1 135 ? 4.789 -1.434 -11.547 1.00 97.25 135 SER A O 1
ATOM 1127 N N . LYS A 1 136 ? 4.291 -1.355 -13.743 1.00 96.62 136 LYS A N 1
ATOM 1128 C CA . LYS A 1 136 ? 2.955 -0.772 -13.603 1.00 96.62 136 LYS A CA 1
ATOM 1129 C C . LYS A 1 136 ? 1.974 -1.706 -12.898 1.00 96.62 136 LYS A C 1
ATOM 1131 O O . LYS A 1 136 ? 1.245 -1.246 -12.020 1.00 96.62 136 LYS A O 1
ATOM 1136 N N . SER A 1 137 ? 1.953 -2.999 -13.231 1.00 96.62 137 SER A N 1
ATOM 1137 C CA . SER A 1 137 ? 1.042 -3.940 -12.563 1.00 96.62 137 SER A CA 1
ATOM 1138 C C . SER A 1 137 ? 1.432 -4.172 -11.105 1.00 96.62 137 SER A C 1
ATOM 1140 O O . SER A 1 137 ? 0.555 -4.203 -10.244 1.00 96.62 137 SER A O 1
ATOM 1142 N N . VAL A 1 138 ? 2.732 -4.245 -10.798 1.00 96.94 138 VAL A N 1
ATOM 1143 C CA . VAL A 1 138 ? 3.226 -4.330 -9.415 1.00 96.94 138 VAL A CA 1
ATOM 1144 C C . VAL A 1 138 ? 2.826 -3.079 -8.629 1.00 96.94 138 VAL A C 1
ATOM 1146 O O . VAL A 1 138 ? 2.307 -3.186 -7.516 1.00 96.94 138 VAL A O 1
ATOM 1149 N N . TRP A 1 139 ? 3.031 -1.890 -9.205 1.00 96.69 139 TRP A N 1
ATOM 1150 C CA . TRP A 1 139 ? 2.669 -0.622 -8.573 1.00 96.69 139 TRP A CA 1
ATOM 1151 C C . TRP A 1 139 ? 1.170 -0.522 -8.272 1.00 96.69 139 TRP A C 1
ATOM 1153 O O . TRP A 1 139 ? 0.771 -0.142 -7.167 1.00 96.69 139 TRP A O 1
ATOM 1163 N N . GLU A 1 140 ? 0.336 -0.910 -9.233 1.00 95.69 140 GLU A N 1
ATOM 1164 C CA . GLU A 1 140 ? -1.115 -0.885 -9.086 1.00 95.69 140 GLU A CA 1
ATOM 1165 C C . GLU A 1 140 ? -1.608 -1.929 -8.076 1.00 95.69 140 GLU A C 1
ATOM 1167 O O . GLU A 1 140 ? -2.447 -1.625 -7.225 1.00 95.69 140 GLU A O 1
ATOM 1172 N N . ALA A 1 141 ? -1.035 -3.134 -8.088 1.00 95.25 141 ALA A N 1
ATOM 1173 C CA . ALA A 1 141 ? -1.335 -4.161 -7.096 1.00 95.25 141 ALA A CA 1
ATOM 1174 C C . ALA A 1 141 ? -1.011 -3.680 -5.673 1.00 95.25 141 ALA A C 1
ATOM 1176 O O . ALA A 1 141 ? -1.800 -3.896 -4.747 1.00 95.25 141 ALA A O 1
ATOM 1177 N N . LEU A 1 142 ? 0.113 -2.980 -5.494 1.00 95.19 142 LEU A N 1
ATOM 1178 C CA . LEU A 1 142 ? 0.497 -2.391 -4.213 1.00 95.19 142 LEU A CA 1
ATOM 1179 C C . LEU A 1 142 ? -0.498 -1.314 -3.762 1.00 95.19 142 LEU A C 1
ATOM 1181 O O . LEU A 1 142 ? -0.920 -1.317 -2.600 1.00 95.19 142 LEU A O 1
ATOM 1185 N N . ARG A 1 143 ? -0.917 -0.434 -4.681 1.00 93.44 143 ARG A N 1
ATOM 1186 C CA . ARG A 1 143 ? -1.938 0.589 -4.422 1.00 93.44 143 ARG A CA 1
ATOM 1187 C C . ARG A 1 143 ? -3.241 -0.045 -3.950 1.00 93.44 143 ARG A C 1
ATOM 1189 O O . ARG A 1 143 ? -3.752 0.321 -2.892 1.00 93.44 143 ARG A O 1
ATOM 1196 N N . VAL A 1 144 ? -3.742 -1.036 -4.686 1.00 91.31 144 VAL A N 1
ATOM 1197 C CA . VAL A 1 144 ? -4.981 -1.754 -4.353 1.00 91.31 144 VAL A CA 1
ATOM 1198 C C . VAL A 1 144 ? -4.863 -2.466 -3.007 1.00 91.31 144 VAL A C 1
ATOM 1200 O O . VAL A 1 144 ? -5.784 -2.384 -2.195 1.00 91.31 144 VAL A O 1
ATOM 1203 N N . LYS A 1 145 ? -3.736 -3.127 -2.721 1.00 91.12 145 LYS A N 1
ATOM 1204 C CA . LYS A 1 145 ? -3.506 -3.803 -1.435 1.00 91.12 145 LYS A CA 1
ATOM 1205 C C . LYS A 1 145 ? -3.584 -2.820 -0.265 1.00 91.12 145 LYS A C 1
ATOM 1207 O O . LYS A 1 145 ? -4.274 -3.090 0.722 1.00 91.12 145 LYS A O 1
ATOM 1212 N N . ALA A 1 146 ? -2.903 -1.684 -0.383 1.00 89.50 146 ALA A N 1
ATOM 1213 C CA . ALA A 1 146 ? -2.850 -0.677 0.668 1.00 89.50 146 ALA A CA 1
ATOM 1214 C C . ALA A 1 146 ? -4.183 0.066 0.846 1.00 89.50 146 ALA A C 1
ATOM 1216 O O . ALA A 1 146 ? -4.677 0.214 1.966 1.00 89.50 146 ALA A O 1
ATOM 1217 N N . GLU A 1 147 ? -4.786 0.532 -0.246 1.00 86.56 147 GLU A N 1
ATOM 1218 C CA . GLU A 1 147 ? -6.023 1.318 -0.217 1.00 86.56 147 GLU A CA 1
ATOM 1219 C C . GLU A 1 147 ? -7.246 0.437 0.071 1.00 86.56 147 GLU A C 1
ATOM 1221 O O . GLU A 1 147 ? -8.094 0.805 0.888 1.00 86.56 147 GLU A O 1
ATOM 1226 N N . GLY A 1 148 ? -7.303 -0.765 -0.505 1.00 81.94 148 GLY A N 1
ATOM 1227 C CA . GLY A 1 148 ? -8.352 -1.749 -0.244 1.00 81.94 148 GLY A CA 1
ATOM 1228 C C . GLY A 1 148 ? -8.388 -2.180 1.223 1.00 81.94 148 GLY A C 1
ATOM 1229 O O . GLY A 1 148 ? -9.455 -2.180 1.838 1.00 81.94 148 GLY A O 1
ATOM 1230 N N . GLY A 1 149 ? -7.227 -2.448 1.833 1.00 79.12 149 GLY A N 1
ATOM 1231 C CA . GLY A 1 149 ? -7.136 -2.755 3.265 1.00 79.12 149 GLY A CA 1
ATOM 1232 C C . GLY A 1 149 ? -7.654 -1.617 4.154 1.00 79.12 149 GLY A C 1
ATOM 1233 O O . GLY A 1 149 ? -8.418 -1.853 5.096 1.00 79.12 149 GLY A O 1
ATOM 1234 N N . LYS A 1 150 ? -7.314 -0.364 3.819 1.00 81.19 150 LYS A N 1
ATOM 1235 C CA . LYS A 1 150 ? -7.823 0.826 4.527 1.00 81.19 150 LYS A CA 1
ATOM 1236 C C . LYS A 1 150 ? -9.339 0.950 4.401 1.00 81.19 150 LYS A C 1
ATOM 1238 O O . LYS A 1 150 ? -10.011 1.197 5.406 1.00 81.19 150 LYS A O 1
ATOM 1243 N N . GLN A 1 151 ? -9.882 0.737 3.206 1.00 83.50 151 GLN A N 1
ATOM 1244 C CA . GLN A 1 151 ? -11.321 0.814 2.977 1.00 83.50 151 GLN A CA 1
ATOM 1245 C C . GLN A 1 151 ? -12.080 -0.294 3.719 1.00 83.50 151 GLN A C 1
ATOM 1247 O O . GLN A 1 151 ? -13.086 -0.003 4.363 1.00 83.50 151 GLN A O 1
ATOM 1252 N N . ILE A 1 152 ? -11.581 -1.534 3.709 1.00 83.94 152 ILE A N 1
ATOM 1253 C CA . ILE A 1 152 ? -12.170 -2.651 4.468 1.00 83.94 152 ILE A CA 1
ATOM 1254 C C . ILE A 1 152 ? -12.196 -2.322 5.964 1.00 83.94 152 ILE A C 1
ATOM 1256 O O . ILE A 1 152 ? -13.238 -2.456 6.609 1.00 83.94 152 ILE A O 1
ATOM 1260 N N . LYS A 1 153 ? -11.083 -1.820 6.515 1.00 87.56 153 LYS A N 1
ATOM 1261 C CA . LYS A 1 153 ? -11.006 -1.411 7.925 1.00 87.56 153 LYS A CA 1
ATOM 1262 C C . LYS A 1 153 ? -12.007 -0.299 8.250 1.00 87.56 153 LYS A C 1
ATOM 1264 O O . LYS A 1 153 ? -12.711 -0.388 9.253 1.00 87.56 153 LYS A O 1
ATOM 1269 N N . LYS A 1 154 ? -12.109 0.724 7.394 1.00 89.94 154 LYS A N 1
ATOM 1270 C CA . LYS A 1 154 ? -13.076 1.824 7.547 1.00 89.94 154 LYS A CA 1
ATOM 1271 C C . LYS A 1 154 ? -14.521 1.317 7.509 1.00 89.94 154 LYS A C 1
ATOM 1273 O O . LYS A 1 154 ? -15.315 1.703 8.364 1.00 89.94 154 LYS A O 1
ATOM 1278 N N . ASN A 1 155 ? -14.844 0.427 6.571 1.00 90.88 155 ASN A N 1
ATOM 1279 C CA . ASN A 1 155 ? -16.173 -0.170 6.442 1.00 90.88 155 ASN A CA 1
ATOM 1280 C C . ASN A 1 155 ? -16.534 -1.013 7.669 1.00 90.88 155 ASN A C 1
ATOM 1282 O O . ASN A 1 155 ? -17.636 -0.874 8.191 1.00 90.88 155 ASN A O 1
ATOM 1286 N N . LYS A 1 156 ? -15.605 -1.833 8.177 1.00 92.88 156 LYS A N 1
ATOM 1287 C CA . LYS A 1 156 ? -15.820 -2.626 9.396 1.00 92.88 156 LYS A CA 1
ATOM 1288 C C . LYS A 1 156 ? -16.047 -1.734 10.620 1.00 92.88 156 LYS A C 1
ATOM 1290 O O . LYS A 1 156 ? -16.950 -2.018 11.396 1.00 92.88 156 LYS A O 1
ATOM 1295 N N . ILE A 1 157 ? -15.308 -0.628 10.758 1.00 95.69 157 ILE A N 1
ATOM 1296 C CA . ILE A 1 157 ? -15.548 0.356 11.827 1.00 95.69 157 ILE A CA 1
ATOM 1297 C C . ILE A 1 157 ? -16.947 0.972 11.712 1.00 95.69 157 ILE A C 1
ATOM 1299 O O . ILE A 1 157 ? -17.655 1.071 12.711 1.00 95.69 157 ILE A O 1
ATOM 1303 N N . ALA A 1 158 ? -17.351 1.391 10.511 1.00 96.19 158 ALA A N 1
ATOM 1304 C CA . ALA A 1 158 ? -18.674 1.971 10.285 1.00 96.19 158 ALA A CA 1
ATOM 1305 C C . ALA A 1 158 ? -19.800 0.966 10.581 1.00 96.19 158 ALA A C 1
ATOM 1307 O O . ALA A 1 158 ? -20.788 1.329 11.216 1.00 96.19 158 ALA A O 1
ATOM 1308 N N . LEU A 1 159 ? -19.624 -0.295 10.173 1.00 96.88 159 LEU A N 1
ATOM 1309 C CA . LEU A 1 159 ? -20.567 -1.374 10.449 1.00 96.88 159 LEU A CA 1
ATOM 1310 C C . LEU A 1 159 ? -20.702 -1.629 11.952 1.00 96.88 159 LEU A C 1
ATOM 1312 O O . LEU A 1 159 ? -21.819 -1.639 12.443 1.00 96.88 159 LEU A O 1
ATOM 1316 N N . LEU A 1 160 ? -19.587 -1.758 12.678 1.00 97.75 160 LEU A N 1
ATOM 1317 C CA . LEU A 1 160 ? -19.602 -1.994 14.127 1.00 97.75 160 LEU A CA 1
ATOM 1318 C C . LEU A 1 160 ? -20.259 -0.847 14.903 1.00 97.75 160 LEU A C 1
ATOM 1320 O O . LEU A 1 160 ? -21.004 -1.093 15.845 1.00 97.75 160 LEU A O 1
ATOM 1324 N N . LYS A 1 161 ? -20.017 0.409 14.502 1.00 97.31 161 LYS A N 1
ATOM 1325 C CA . LYS A 1 161 ? -20.712 1.565 15.091 1.00 97.31 161 LYS A CA 1
ATOM 1326 C C . LYS A 1 161 ? -22.220 1.463 14.882 1.00 97.31 161 LYS A C 1
ATOM 1328 O O . LYS A 1 161 ? -22.969 1.573 15.839 1.00 97.31 161 LYS A O 1
ATOM 1333 N N . LYS A 1 162 ? -22.647 1.180 13.649 1.00 97.50 162 LYS A N 1
ATOM 1334 C CA . LYS A 1 162 ? -24.065 1.023 13.317 1.00 97.50 162 LYS A CA 1
ATOM 1335 C C . LYS A 1 162 ? -24.704 -0.162 14.047 1.00 97.50 162 LYS A C 1
ATOM 1337 O O . LYS A 1 162 ? -25.835 -0.049 14.495 1.00 97.50 162 LYS A O 1
ATOM 1342 N N . GLU A 1 163 ? -23.994 -1.280 14.156 1.00 96.62 163 GLU A N 1
ATOM 1343 C CA . GLU A 1 163 ? -24.443 -2.470 14.882 1.00 96.62 163 GLU A CA 1
ATOM 1344 C C . GLU A 1 163 ? -24.622 -2.179 16.373 1.00 96.62 163 GLU A C 1
ATOM 1346 O O . GLU A 1 163 ? -25.604 -2.620 16.951 1.00 96.62 163 GLU A O 1
ATOM 1351 N N . PHE A 1 164 ? -23.733 -1.382 16.974 1.00 97.75 164 PHE A N 1
ATOM 1352 C CA . PHE A 1 164 ? -23.900 -0.893 18.343 1.00 97.75 164 PHE A CA 1
ATOM 1353 C C . PHE A 1 164 ? -25.093 0.049 18.487 1.00 97.75 164 PHE A C 1
ATOM 1355 O O . PHE A 1 164 ? -25.894 -0.113 19.401 1.00 97.75 164 PHE A O 1
ATOM 1362 N N . ASP A 1 165 ? -25.228 1.025 17.589 1.00 96.19 165 ASP A N 1
ATOM 1363 C CA . ASP A 1 165 ? -26.294 2.023 17.675 1.00 96.19 165 ASP A CA 1
ATOM 1364 C C . ASP A 1 165 ? -27.687 1.380 17.519 1.00 96.19 165 ASP A C 1
ATOM 1366 O O . ASP A 1 165 ? -28.627 1.781 18.207 1.00 96.19 165 ASP A O 1
ATOM 1370 N N . LEU A 1 166 ? -27.796 0.362 16.656 1.00 96.19 166 LEU A N 1
ATOM 1371 C CA . LEU A 1 166 ? -29.024 -0.383 16.349 1.00 96.19 166 LEU A CA 1
ATOM 1372 C C . LEU A 1 166 ? -29.162 -1.701 17.126 1.00 96.19 166 LEU A C 1
ATOM 1374 O O . LEU A 1 166 ? -29.999 -2.525 16.759 1.00 96.19 166 LEU A O 1
ATOM 1378 N N . PHE A 1 167 ? -28.317 -1.951 18.126 1.00 97.38 167 PHE A N 1
ATOM 1379 C CA . PHE A 1 167 ? -28.381 -3.202 18.869 1.00 97.38 167 PHE A CA 1
ATOM 1380 C C . PHE A 1 167 ? -29.709 -3.301 19.624 1.00 97.38 167 PHE A C 1
ATOM 1382 O O . PHE A 1 167 ? -30.045 -2.401 20.388 1.00 97.38 167 PHE A O 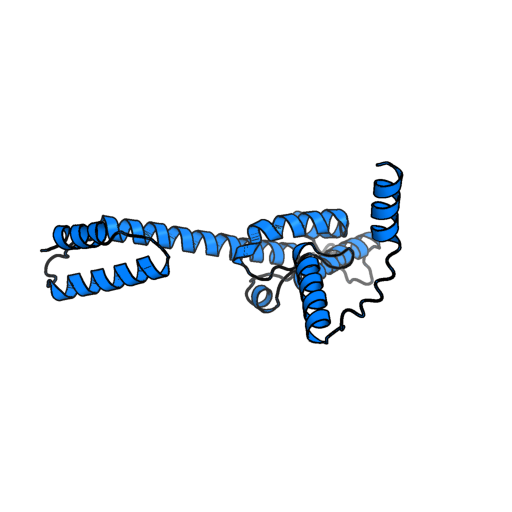1
ATOM 1389 N N . ASP A 1 168 ? -30.417 -4.413 19.436 1.00 96.19 168 ASP A N 1
ATOM 1390 C CA . ASP A 1 168 ? -31.691 -4.701 20.093 1.00 96.19 168 ASP A CA 1
ATOM 1391 C C . ASP A 1 168 ? -31.839 -6.216 20.346 1.00 96.19 168 ASP A C 1
ATOM 1393 O O . ASP A 1 168 ? -31.083 -7.042 19.795 1.00 96.19 168 ASP A O 1
ATOM 1397 N N . SER A 1 169 ? -32.800 -6.583 21.191 1.00 94.25 169 SER A N 1
ATOM 1398 C CA . SER A 1 169 ? -33.317 -7.944 21.318 1.00 94.25 169 SER A CA 1
ATOM 1399 C C . SER A 1 169 ? -33.845 -8.460 19.982 1.00 94.25 169 SER A C 1
ATOM 1401 O O . SER A 1 169 ? -34.401 -7.728 19.162 1.00 94.25 169 SER A O 1
ATOM 1403 N N . LEU A 1 170 ? -33.672 -9.758 19.742 1.00 94.12 170 LEU A N 1
ATOM 1404 C CA . LEU A 1 170 ? -34.321 -10.431 18.623 1.00 94.12 170 LEU A CA 1
ATOM 1405 C C . LEU A 1 170 ? -35.598 -11.133 19.100 1.00 94.12 170 LEU A C 1
ATOM 1407 O O . LEU A 1 170 ? -35.683 -11.627 20.223 1.00 94.12 170 LEU A O 1
ATOM 1411 N N . ASN A 1 171 ? -36.593 -11.240 18.219 1.00 93.31 171 ASN A N 1
ATOM 1412 C CA . ASN A 1 171 ? -37.837 -11.944 18.532 1.00 93.31 171 ASN A CA 1
ATOM 1413 C C . ASN A 1 171 ? -37.566 -13.406 18.926 1.00 93.31 171 ASN A C 1
ATOM 1415 O O . ASN A 1 171 ? -36.995 -14.171 18.149 1.00 93.31 171 ASN A O 1
ATOM 1419 N N . GLY A 1 172 ? -38.022 -13.798 20.119 1.00 92.12 172 GLY A N 1
ATOM 1420 C CA . GLY A 1 172 ? -37.829 -15.148 20.659 1.00 92.12 172 GLY A CA 1
ATOM 1421 C C . GLY A 1 172 ? -36.427 -15.418 21.215 1.00 92.12 172 GLY A C 1
ATOM 1422 O O . GLY A 1 172 ? -36.126 -16.558 21.570 1.00 92.12 172 GLY A O 1
ATOM 1423 N N . GLU A 1 173 ? -35.571 -14.401 21.301 1.00 94.69 173 GLU A N 1
ATOM 1424 C CA . GLU A 1 173 ? -34.249 -14.513 21.905 1.00 94.69 173 GLU A CA 1
ATOM 1425 C C . GLU A 1 173 ? -34.319 -14.464 23.435 1.00 94.69 173 GLU A C 1
ATOM 1427 O O . GLU A 1 173 ? -35.009 -13.633 24.023 1.00 94.69 173 GLU A O 1
ATOM 1432 N N . SER A 1 174 ? -33.568 -15.342 24.106 1.00 95.19 174 SER A N 1
ATOM 1433 C CA . SER A 1 174 ? -33.417 -15.258 25.562 1.00 95.19 174 SER A CA 1
ATOM 1434 C C . SER A 1 174 ? -32.460 -14.133 25.969 1.00 95.19 174 SER A C 1
ATOM 1436 O O . SER A 1 174 ? -31.469 -13.865 25.292 1.00 95.19 174 SER A O 1
ATOM 1438 N N . VAL A 1 175 ? -32.669 -13.553 27.154 1.00 93.94 175 VAL A N 1
ATOM 1439 C CA . VAL A 1 175 ? -31.776 -12.519 27.718 1.00 93.94 175 VAL A CA 1
ATOM 1440 C C . VAL A 1 175 ? -30.307 -12.966 27.725 1.00 93.94 175 VAL A C 1
ATOM 1442 O O . VAL A 1 175 ? -29.416 -12.183 27.410 1.00 93.94 175 VAL A O 1
ATOM 1445 N N . ARG A 1 176 ? -30.032 -14.246 28.021 1.00 94.19 176 ARG A N 1
ATOM 1446 C CA . ARG A 1 176 ? -28.664 -14.792 27.999 1.00 94.19 176 ARG A CA 1
ATOM 1447 C C . ARG A 1 176 ? -28.033 -14.712 26.607 1.00 94.19 176 ARG A C 1
ATOM 1449 O O . ARG A 1 176 ? -26.887 -14.290 26.497 1.00 94.19 176 ARG A O 1
ATOM 1456 N N . GLN A 1 177 ? -28.769 -15.105 25.567 1.00 94.88 177 GLN A N 1
ATOM 1457 C CA . GLN A 1 177 ? -28.285 -15.075 24.182 1.00 94.88 177 GLN A CA 1
ATOM 1458 C C . GLN A 1 177 ? -28.034 -13.643 23.707 1.00 94.88 177 GLN A C 1
ATOM 1460 O O . GLN A 1 177 ? -26.988 -13.372 23.115 1.00 94.88 177 GLN A O 1
ATOM 1465 N N . MET A 1 178 ? -28.927 -12.712 24.052 1.00 96.50 178 MET A N 1
ATOM 1466 C CA . MET A 1 178 ? -28.713 -11.300 23.748 1.00 96.50 178 MET A CA 1
ATOM 1467 C C . MET A 1 178 ? -27.442 -10.774 24.421 1.00 96.50 178 MET A C 1
ATOM 1469 O O . MET A 1 178 ? -26.611 -10.156 23.754 1.00 96.50 178 MET A O 1
ATOM 1473 N N . ILE A 1 179 ? -27.257 -11.033 25.722 1.00 95.00 179 ILE A N 1
ATOM 1474 C CA . ILE A 1 179 ? -26.057 -10.599 26.452 1.00 95.00 179 ILE A CA 1
ATOM 1475 C C . ILE A 1 179 ? -24.798 -11.182 25.803 1.00 95.00 179 ILE A C 1
ATOM 1477 O O . ILE A 1 179 ? -23.818 -10.463 25.614 1.00 95.00 179 ILE A O 1
ATOM 1481 N N . GLU A 1 180 ? -24.818 -12.456 25.407 1.00 95.75 180 GLU A N 1
ATOM 1482 C CA . GLU A 1 180 ? -23.703 -13.077 24.690 1.00 95.75 180 GLU A CA 1
ATOM 1483 C C . GLU A 1 180 ? -23.394 -12.350 23.375 1.00 95.75 180 GLU A C 1
ATOM 1485 O O . GLU A 1 180 ? -22.227 -12.025 23.133 1.00 95.75 180 GLU A O 1
ATOM 1490 N N . ARG A 1 181 ? -24.398 -12.028 22.545 1.00 96.94 181 ARG A N 1
ATOM 1491 C CA . ARG A 1 181 ? -24.190 -11.230 21.320 1.00 96.94 181 ARG A CA 1
ATOM 1492 C C . ARG A 1 181 ? -23.605 -9.858 21.632 1.00 96.94 181 ARG A C 1
ATOM 1494 O O . ARG A 1 181 ? -22.657 -9.435 20.972 1.00 96.94 181 ARG A O 1
ATOM 1501 N N . PHE A 1 182 ? -24.123 -9.186 22.656 1.00 96.62 182 PHE A N 1
ATOM 1502 C CA . PHE A 1 182 ? -23.635 -7.872 23.055 1.00 96.62 182 PHE A CA 1
ATOM 1503 C C . PHE A 1 182 ? -22.171 -7.924 23.522 1.00 96.62 182 PHE A C 1
ATOM 1505 O O . PHE A 1 182 ? -21.361 -7.072 23.154 1.00 96.62 182 PHE A O 1
ATOM 1512 N N . CYS A 1 183 ? -21.784 -8.956 24.278 1.00 95.50 183 CYS A N 1
ATOM 1513 C CA . CYS A 1 183 ? -20.393 -9.173 24.675 1.00 95.50 183 CYS A CA 1
ATOM 1514 C C . CYS A 1 183 ? -19.470 -9.374 23.465 1.00 95.50 183 CYS A C 1
ATOM 1516 O O . CYS A 1 183 ? -18.382 -8.796 23.436 1.00 95.50 183 CYS A O 1
ATOM 1518 N N . HIS A 1 184 ? -19.898 -10.138 22.455 1.00 96.50 184 HIS A N 1
ATOM 1519 C CA . HIS A 1 184 ? -19.131 -10.295 21.214 1.00 96.50 184 HIS A CA 1
ATOM 1520 C C . HIS A 1 184 ? -18.963 -8.961 20.481 1.00 96.50 184 HIS A C 1
ATOM 1522 O O . HIS A 1 184 ? -17.851 -8.625 20.065 1.00 96.50 184 HIS A O 1
ATOM 1528 N N . LEU A 1 185 ? -20.034 -8.169 20.382 1.00 97.00 185 LEU A N 1
ATOM 1529 C CA . LEU A 1 185 ? -19.983 -6.836 19.788 1.00 97.00 185 LEU A CA 1
ATOM 1530 C C . LEU A 1 185 ? -19.003 -5.923 20.536 1.00 97.00 185 LEU A C 1
ATOM 1532 O O . LEU A 1 185 ? -18.169 -5.272 19.908 1.00 97.00 185 LEU A O 1
ATOM 1536 N N . LYS A 1 186 ? -19.027 -5.927 21.874 1.00 95.75 186 LYS A N 1
ATOM 1537 C CA . LYS A 1 186 ? -18.088 -5.165 22.712 1.00 95.75 186 LYS A CA 1
ATOM 1538 C C . LYS A 1 186 ? -16.627 -5.548 22.450 1.00 95.75 186 LYS A C 1
ATOM 1540 O O . LYS A 1 186 ? -15.794 -4.659 22.287 1.00 95.75 186 LYS A O 1
ATOM 1545 N N . ILE A 1 187 ? -16.317 -6.843 22.357 1.00 95.69 187 ILE A N 1
ATOM 1546 C CA . ILE A 1 187 ? -14.959 -7.327 22.045 1.00 95.69 187 ILE A CA 1
ATOM 1547 C C . ILE A 1 187 ? -14.507 -6.829 20.665 1.00 95.69 187 ILE A C 1
ATOM 1549 O O . ILE A 1 187 ? -13.372 -6.378 20.500 1.00 95.69 187 ILE A O 1
ATOM 1553 N N . GLU A 1 188 ? -15.388 -6.872 19.665 1.00 96.38 188 GLU A N 1
ATOM 1554 C CA . GLU A 1 188 ? -15.067 -6.387 18.321 1.00 96.38 188 GLU A CA 1
ATOM 1555 C C . GLU A 1 188 ? -14.888 -4.858 18.284 1.00 96.38 188 GLU A C 1
ATOM 1557 O O . GLU A 1 188 ? -13.967 -4.370 17.624 1.00 96.38 188 GLU A O 1
ATOM 1562 N N . LEU A 1 189 ? -15.692 -4.089 19.028 1.00 96.38 189 LEU A N 1
ATOM 1563 C CA . LEU A 1 189 ? -15.499 -2.641 19.188 1.00 96.38 189 LEU A CA 1
ATOM 1564 C C . LEU A 1 189 ? -14.116 -2.325 19.780 1.00 96.38 189 LEU A C 1
ATOM 1566 O O . LEU A 1 189 ? -13.383 -1.501 19.223 1.00 96.38 189 LEU A O 1
ATOM 1570 N N . GLU A 1 190 ? -13.723 -3.026 20.848 1.00 94.06 190 GLU A N 1
ATOM 1571 C CA . GLU A 1 190 ? -12.410 -2.886 21.493 1.00 94.06 190 GLU A CA 1
ATOM 1572 C C . GLU A 1 190 ? -11.267 -3.229 20.530 1.00 94.06 190 GLU A C 1
ATOM 1574 O O . GLU A 1 190 ? -10.308 -2.462 20.385 1.00 94.06 190 GLU A O 1
ATOM 1579 N N . ARG A 1 191 ? -11.395 -4.338 19.793 1.00 92.44 191 ARG A N 1
ATOM 1580 C CA . ARG A 1 191 ? -10.410 -4.783 18.799 1.00 92.44 191 ARG A CA 1
ATOM 1581 C C . ARG A 1 191 ? -10.156 -3.733 17.715 1.00 92.44 191 ARG A C 1
ATOM 1583 O O . ARG A 1 191 ? -9.012 -3.545 17.295 1.00 92.44 191 ARG A O 1
ATOM 1590 N N . PHE A 1 192 ? -11.199 -3.034 17.270 1.00 92.88 192 PHE A N 1
ATOM 1591 C CA . PHE A 1 192 ? -11.101 -1.956 16.280 1.00 92.88 192 PHE A CA 1
ATOM 1592 C C . PHE A 1 192 ? -10.862 -0.569 16.897 1.00 92.88 192 PHE A C 1
ATOM 1594 O O . PHE A 1 192 ? -10.851 0.425 16.167 1.00 92.88 192 PHE A O 1
ATOM 1601 N N . LYS A 1 193 ? -10.593 -0.502 18.210 1.00 94.31 193 LYS A N 1
ATOM 1602 C CA . LYS A 1 193 ? -10.329 0.727 18.976 1.00 94.31 193 LYS A CA 1
ATOM 1603 C C . LYS A 1 193 ? -11.468 1.749 18.885 1.00 94.31 193 LYS A C 1
ATOM 1605 O O . LYS A 1 193 ? -11.228 2.956 18.861 1.00 94.31 193 LYS A O 1
ATOM 1610 N N . ILE A 1 194 ? -12.707 1.272 18.810 1.00 95.94 194 ILE A N 1
ATOM 1611 C CA . ILE A 1 194 ? -13.901 2.112 18.883 1.00 95.94 194 ILE A CA 1
ATOM 1612 C C . ILE A 1 194 ? -14.210 2.316 20.365 1.00 95.94 194 ILE A C 1
ATOM 1614 O O . ILE A 1 194 ? -14.607 1.384 21.056 1.00 95.94 194 ILE A O 1
ATOM 1618 N N . VAL A 1 195 ? -13.983 3.532 20.857 1.00 93.25 195 VAL A N 1
ATOM 1619 C C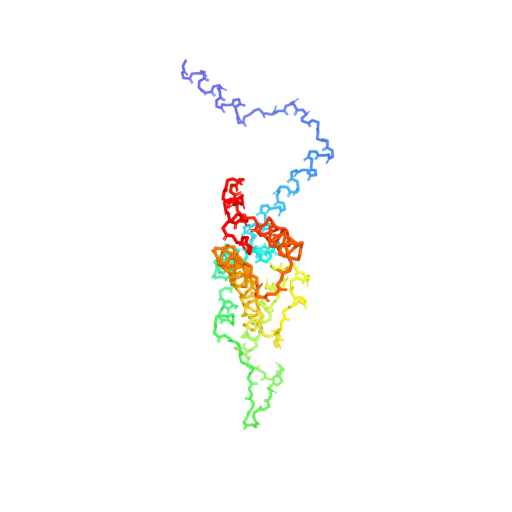A . VAL A 1 195 ? -14.189 3.875 22.267 1.00 93.25 195 VAL A CA 1
ATOM 1620 C C . VAL A 1 195 ? -15.672 4.141 22.515 1.00 93.25 195 VAL A C 1
ATOM 1622 O O . VAL A 1 195 ? -16.276 4.946 21.806 1.00 93.25 195 VAL A O 1
ATOM 1625 N N . LYS A 1 196 ? -16.228 3.463 23.521 1.00 93.88 196 LYS A N 1
ATOM 1626 C CA . LYS A 1 196 ? -17.556 3.703 24.095 1.00 93.88 196 LYS A CA 1
ATOM 1627 C C . LYS A 1 196 ? -17.411 3.850 25.603 1.00 93.88 196 LYS A C 1
ATOM 1629 O O . LYS A 1 196 ? -16.620 3.117 26.207 1.00 93.88 196 LYS A O 1
ATOM 1634 N N . THR A 1 197 ? -18.111 4.806 26.203 1.00 96.06 197 THR A N 1
ATOM 1635 C CA . THR A 1 197 ? -18.089 4.976 27.657 1.00 96.06 197 THR A CA 1
ATOM 1636 C C . THR A 1 197 ? -18.833 3.833 28.337 1.00 96.06 197 THR A C 1
ATOM 1638 O O . THR A 1 197 ? -19.589 3.079 27.715 1.00 96.06 197 THR A O 1
ATOM 1641 N N . ARG A 1 198 ? -18.599 3.669 29.641 1.00 94.19 198 ARG A N 1
ATOM 1642 C CA . ARG A 1 198 ? -19.306 2.651 30.420 1.00 94.19 198 ARG A CA 1
ATOM 1643 C C . ARG A 1 198 ? -20.808 2.932 30.429 1.00 94.19 198 ARG A C 1
ATOM 1645 O O . ARG A 1 198 ? -21.590 1.992 30.344 1.00 94.19 198 ARG A O 1
ATOM 1652 N N . GLU A 1 199 ? -21.172 4.204 30.512 1.00 96.62 199 GLU A N 1
ATOM 1653 C CA . GLU A 1 199 ? -22.544 4.697 30.489 1.00 96.62 199 GLU A CA 1
ATOM 1654 C C . GLU A 1 199 ? -23.205 4.360 29.147 1.00 96.62 199 GLU A C 1
ATOM 1656 O O . GLU A 1 199 ? -24.203 3.653 29.152 1.00 96.62 199 GLU A O 1
ATOM 1661 N N . GLU A 1 200 ? -22.579 4.699 28.007 1.00 95.62 200 GLU A N 1
ATOM 1662 C CA . GLU A 1 200 ? -23.103 4.353 26.671 1.00 95.62 200 GLU A CA 1
ATOM 1663 C C . GLU A 1 200 ? -23.353 2.846 26.513 1.00 95.62 200 GLU A C 1
ATOM 1665 O O . GLU A 1 200 ? -24.322 2.429 25.882 1.00 95.62 200 GLU A O 1
ATOM 1670 N N . ILE A 1 201 ? -22.464 2.013 27.064 1.00 95.62 201 ILE A N 1
ATOM 1671 C CA . ILE A 1 201 ? -22.611 0.557 27.021 1.00 95.62 201 ILE A CA 1
ATOM 1672 C C . ILE A 1 201 ? -23.780 0.079 27.887 1.00 95.62 201 ILE A C 1
ATOM 1674 O O . ILE A 1 201 ? -24.538 -0.783 27.447 1.00 95.62 201 ILE A O 1
ATOM 1678 N N . ILE A 1 202 ? -23.909 0.598 29.109 1.00 94.94 202 ILE A N 1
ATOM 1679 C CA . ILE A 1 202 ? -24.991 0.220 30.025 1.00 94.94 202 ILE A CA 1
ATOM 1680 C C . ILE A 1 202 ? -26.338 0.646 29.445 1.00 94.94 202 ILE A C 1
ATOM 1682 O O . ILE A 1 202 ? -27.242 -0.184 29.372 1.00 94.94 202 ILE A O 1
ATOM 1686 N N . ASP A 1 203 ? -26.437 1.891 28.983 1.00 96.12 203 ASP A N 1
ATOM 1687 C CA . ASP A 1 203 ? -27.656 2.441 28.397 1.00 96.12 203 ASP A CA 1
ATOM 1688 C C . ASP A 1 203 ? -28.090 1.602 27.193 1.00 96.12 203 ASP A C 1
ATOM 1690 O O . ASP A 1 203 ? -29.239 1.170 27.128 1.00 96.12 203 ASP A O 1
ATOM 1694 N N . LYS A 1 204 ? -27.152 1.243 26.303 1.00 96.38 204 LYS A N 1
ATOM 1695 C CA . LYS A 1 204 ? -27.466 0.417 25.131 1.00 96.38 204 LYS A CA 1
ATOM 1696 C C . LYS A 1 204 ? -27.969 -0.983 25.494 1.00 96.38 204 LYS A C 1
ATOM 1698 O O . LYS A 1 204 ? -28.878 -1.482 24.841 1.00 96.38 204 LYS A O 1
ATOM 1703 N N . ILE A 1 205 ? -27.394 -1.628 26.513 1.00 93.62 205 ILE A N 1
ATOM 1704 C CA . ILE A 1 205 ? -27.876 -2.944 26.963 1.00 93.62 205 ILE A CA 1
ATOM 1705 C C . ILE A 1 205 ? -29.285 -2.826 27.543 1.00 93.62 205 ILE A C 1
ATOM 1707 O O . ILE A 1 205 ? -30.116 -3.676 27.248 1.00 93.62 205 ILE A O 1
ATOM 1711 N N . ILE A 1 206 ? -29.544 -1.806 28.367 1.00 93.62 206 ILE A N 1
ATOM 1712 C CA . ILE A 1 206 ? -30.850 -1.603 29.007 1.00 93.62 206 ILE A CA 1
ATOM 1713 C C . ILE A 1 206 ? -31.925 -1.308 27.956 1.00 93.62 206 ILE A C 1
ATOM 1715 O O . ILE A 1 206 ? -33.007 -1.881 28.040 1.00 93.62 206 ILE A O 1
ATOM 1719 N N . GLU A 1 207 ? -31.620 -0.465 26.964 1.00 94.69 207 GLU A N 1
ATOM 1720 C CA . GLU A 1 207 ? -32.512 -0.158 25.835 1.00 94.69 207 GLU A CA 1
ATOM 1721 C C . GLU A 1 207 ? -32.890 -1.400 25.024 1.00 94.69 207 GLU A C 1
ATOM 1723 O O . GLU A 1 207 ? -34.006 -1.478 24.525 1.00 94.69 207 GLU A O 1
ATOM 1728 N N . ALA A 1 208 ? -31.967 -2.352 24.898 1.00 92.81 208 ALA A N 1
ATOM 1729 C CA . ALA A 1 208 ? -32.146 -3.542 24.083 1.00 92.81 208 ALA A CA 1
ATOM 1730 C C . ALA A 1 208 ? -32.895 -4.679 24.792 1.00 92.81 208 ALA A C 1
ATOM 1732 O O . ALA A 1 208 ? -33.176 -5.674 24.133 1.00 92.81 208 ALA A O 1
ATOM 1733 N N . LEU A 1 209 ? -33.154 -4.599 26.108 1.00 89.69 209 LEU A N 1
ATOM 1734 C CA . LEU A 1 209 ? -33.781 -5.687 26.876 1.00 89.69 209 LEU A CA 1
ATOM 1735 C C . LEU A 1 209 ? -35.169 -6.069 26.305 1.00 89.69 209 LEU A C 1
ATOM 1737 O O . LEU A 1 209 ? -35.922 -5.164 25.950 1.00 89.69 209 LEU A O 1
ATOM 1741 N N . PRO A 1 210 ? -35.523 -7.373 26.227 1.00 80.81 210 PRO A N 1
ATOM 1742 C CA . PRO A 1 210 ? -36.781 -7.833 25.628 1.00 80.81 210 PRO A CA 1
ATOM 1743 C C . PRO A 1 210 ? -38.006 -7.602 26.525 1.00 80.81 210 PRO A C 1
ATOM 1745 O O . PRO A 1 210 ? -37.836 -7.559 27.768 1.00 80.81 210 PRO A O 1
#

Secondary structure (DSSP, 8-state):
-HHHHHHHHHHHHH----------HHHHHHHHHHHHHHHHHH-BTTBPPPB-SGGGHHHHHHHHHHHHHHHSHHHHHHHHH-----B-TTSPBPPTTTS-HHHHHHHHHHHHHHHHHHHHB-HHHHTT----SSHHHHHHHHHHHHHHHHHHHHHHHHHHHHHHHT--PPTT--HHHHHHHHHHHHHHHHHTT----HHHHHHHHHHT--

Organism: Helianthus annuus (NCBI:txid4232)

Foldseek 3Di:
DVVVVVVVVCCVPPPPPPPPPVCDPVVVVVVVVVVVQVCLCQPDLVAARADPDLLCCVVSVVSRLVSCCVNLVLLSCCQVVNDDADADPVRHGDDLVPDDPVNVVNVVSFVVLLVRLPRRYDPVLQVPFDAPSTSNRSNVSSVCVSVVVVVVLVVLQVVLVVCLVPQADDVPDDLVRSVVVLVVSVVSCVVSPPDDDPVSSVVSSVRRDD

InterPro domains:
  IPR061502 Copia/RE1/RE2-like, N-terminal domain [PF14223] (108-210)

Radius of gyration: 28.86 Å; chains: 1; bounding box: 78×55×68 Å

pLDDT: mean 87.71, std 12.83, range [39.72, 97.75]